Protein AF-0000000079066660 (afdb_homodimer)

InterPro domains:
  IPR004360 Glyoxalase/fosfomycin resistance/dioxygenase domain [PF00903] (19-120)
  IPR029068 Glyoxalase/Bleomycin resistance protein/Dihydroxybiphenyl dioxygenase [G3DSA:3.10.180.10] (11-123)
  IPR029068 Glyoxalase/Bleomycin resistance protein/Dihydroxybiphenyl dioxygenase [SSF54593] (10-124)
  IPR037523 Vicinal oxygen chelate (VOC), core domain [PS51819] (9-123)

Solvent-accessible surface area (backbone atoms only — not comparable to full-atom values): 13413 Å² total; per-residue (Å²): 128,81,77,71,67,41,66,59,34,65,54,32,38,36,39,60,29,45,79,88,41,53,69,58,43,48,50,42,44,37,58,44,68,58,29,43,77,48,84,62,57,72,81,50,46,77,63,49,56,53,35,32,35,36,87,71,27,33,46,32,36,37,50,31,85,91,58,73,57,38,76,73,30,26,52,30,30,27,33,38,52,53,68,61,48,49,49,45,26,41,76,65,68,43,66,73,46,78,46,78,82,45,87,66,36,48,34,33,35,37,59,51,86,68,49,33,35,39,34,40,34,25,70,57,131,128,82,77,70,68,41,67,61,33,65,54,32,39,35,38,61,30,44,80,90,42,54,68,60,42,49,49,41,45,38,59,44,70,59,27,42,76,46,86,62,59,73,82,52,45,76,62,48,54,53,36,33,35,38,87,70,27,32,46,32,35,37,50,30,85,91,56,72,58,38,78,74,30,26,51,30,32,27,33,36,50,52,69,62,49,51,49,45,26,42,75,63,70,43,69,75,45,79,47,80,82,43,86,66,38,49,35,34,34,36,58,50,86,67,50,33,35,38,34,40,33,26,69,58,131

Radius of gyration: 17.66 Å; Cα contacts (8 Å, |Δi|>4): 577; chains: 2; bounding box: 44×44×44 Å

Foldseek 3Di:
DPPDDDDDDDQAEEDEFAPPCAVQQCCCCCQLVVWAWDDDDPVCVVQDWTWTDDVSYIYTYGHDDVDDAADPDEDEAEDDPVVVSVVSNVVVVWDKAWDDPDPQKTKIWTAGPRGHIYIYIYGDD/DPPDDDDDDDQAEEDEFAPPCAVQQCCCCCQLVVWAWDDDDPVCVVQDWTWTDDVSYIYTYGHDDVDDADDPDEDEAEDDPVVVSVVSNVVVVWDKAWDDPDPQKTKIWTAGPRGHIYIYIYGDD

Nearest PDB structures (foldseek):
  2qqz-assembly1_B  TM=9.732E-01  e=3.244E-18  Bacillus anthracis str. Ames
  2p7q-assembly4_C-2  TM=7.473E-01  e=1.708E-07  Listeria monocytogenes EGD-e
  2p7m-assembly4_E-3  TM=7.753E-01  e=4.843E-07  Listeria monocytogenes EGD-e
  2p7q-assembly4_B  TM=7.233E-01  e=4.537E-07  Listeria monocytogenes EGD-e
  2p7l-assembly4_B  TM=7.058E-01  e=1.129E-06  Listeria monocytogenes EGD-e

Organism: Streptomyces microflavus (NCBI:txid1919)

pLDDT: mean 96.12, std 7.37, range [42.75, 98.94]

Sequence (250 aa):
MTASVGLAAVDHVQLAAPPGSEDALRAFYTGALGMTEIPKPPVLAARGGCWFAAGPVQLHLGIEQDFRPAKKAHPGLRVTGIVEYAARLGAHGVEITWDGDLPGHRRFYAQDPAGNRLEFLEPDAMTASVGLAAVDHVQLAAPPGSEDALRAFYTGALGMTEIPKPPVLAARGGCWFAAGPVQLHLGIEQDFRPAKKAHPGLRVTGIVEYAARLGAHGVEITWDGDLPGHRRFYAQDPAGNRLEFLEPDA

Secondary structure (DSSP, 8-state):
----SEEEEEEEEEEEE-TT-HHHHHIIIIIIS--EEEPPPHHHHTT--EEEEETTEEEEEEE-TT----SS-EEEEEEESHHHHHHHHHHTT--EEEE--STTEEEEEEE-TT--EEEEEEE--/----SEEEEEEEEEEEE-TT-HHHHHIIIIIIS--EEEPPPHHHHTT--EEEEETTEEEEEEE-TT----SS-EEEEEEESHHHHHHHHHHTT--EEEE--STTEEEEEEE-TT--EEEEEEE--

Structure (mmCIF, N/CA/C/O backbone):
data_AF-0000000079066660-model_v1
#
loop_
_entity.id
_entity.type
_entity.pdbx_description
1 polymer Glyoxalase
#
loop_
_atom_site.group_PDB
_atom_site.id
_atom_site.type_symbol
_atom_site.label_atom_id
_atom_site.label_alt_id
_atom_site.label_comp_id
_atom_site.label_asym_id
_atom_site.label_entity_id
_atom_site.label_seq_id
_atom_site.pdbx_PDB_ins_code
_atom_site.Cartn_x
_atom_site.Cartn_y
_atom_site.Cartn_z
_atom_site.occupancy
_atom_site.B_iso_or_equiv
_atom_site.auth_seq_id
_atom_site.auth_comp_id
_atom_site.auth_asym_id
_atom_site.auth_atom_id
_atom_site.pdbx_PDB_model_num
ATOM 1 N N . MET A 1 1 ? 9.398 5.254 28.859 1 42.75 1 MET A N 1
ATOM 2 C CA . MET A 1 1 ? 9.836 6.102 27.75 1 42.75 1 MET A CA 1
ATOM 3 C C . MET A 1 1 ? 8.719 6.285 26.734 1 42.75 1 MET A C 1
ATOM 5 O O . MET A 1 1 ? 8.203 5.309 26.188 1 42.75 1 MET A O 1
ATOM 9 N N . THR A 1 2 ? 7.906 7.352 26.891 1 53.12 2 THR A N 1
ATOM 10 C CA . THR A 1 2 ? 6.684 7.543 26.125 1 53.12 2 THR A CA 1
ATOM 11 C C . THR A 1 2 ? 6.961 7.422 24.625 1 53.12 2 THR A C 1
ATOM 13 O O . THR A 1 2 ? 7.957 7.953 24.125 1 53.12 2 THR A O 1
ATOM 16 N N . ALA A 1 3 ? 6.566 6.379 24 1 68.69 3 ALA A N 1
ATOM 17 C CA . ALA A 1 3 ? 6.855 6.176 22.594 1 68.69 3 ALA A CA 1
ATOM 18 C C . ALA A 1 3 ? 6.578 7.445 21.781 1 68.69 3 ALA A C 1
ATOM 20 O O . ALA A 1 3 ? 5.625 8.172 22.078 1 68.69 3 ALA A O 1
ATOM 21 N N . SER A 1 4 ? 7.527 7.926 21.047 1 88 4 SER A N 1
ATOM 22 C CA . SER A 1 4 ? 7.422 9.148 20.25 1 88 4 SER A CA 1
ATOM 23 C C . SER A 1 4 ? 6.281 9.047 19.25 1 88 4 SER A C 1
ATOM 25 O O . SER A 1 4 ? 6.062 7.992 18.656 1 88 4 SER A O 1
ATOM 27 N N . VAL A 1 5 ? 5.438 10.094 19.219 1 96.25 5 VAL A N 1
ATOM 28 C CA . VAL A 1 5 ? 4.32 10.227 18.281 1 96.25 5 VAL A CA 1
ATOM 29 C C . VAL A 1 5 ? 4.824 10.141 16.844 1 96.25 5 VAL A C 1
ATOM 31 O O . VAL A 1 5 ? 5.785 10.82 16.484 1 96.25 5 VAL A O 1
ATOM 34 N N . GLY A 1 6 ? 4.266 9.234 16.047 1 97.56 6 GLY A N 1
ATOM 35 C CA . GLY A 1 6 ? 4.684 9.172 14.656 1 97.56 6 GLY A CA 1
ATOM 36 C C . GLY A 1 6 ? 4.312 7.867 13.977 1 97.56 6 GLY A C 1
ATOM 37 O O . GLY A 1 6 ? 3.688 7 14.586 1 97.56 6 GLY A O 1
ATOM 38 N N . LEU A 1 7 ? 4.605 7.75 12.703 1 98.5 7 LEU A N 1
ATOM 39 C CA . LEU A 1 7 ? 4.391 6.539 11.914 1 98.5 7 LEU A CA 1
ATOM 40 C C . LEU A 1 7 ? 5.285 5.406 12.406 1 98.5 7 LEU A C 1
ATOM 42 O O . LEU A 1 7 ? 6.473 5.621 12.672 1 98.5 7 LEU A O 1
ATOM 46 N N . ALA A 1 8 ? 4.664 4.23 12.516 1 97.88 8 ALA A N 1
ATOM 47 C CA . ALA A 1 8 ? 5.395 3.121 13.117 1 97.88 8 ALA A CA 1
ATOM 48 C C . ALA A 1 8 ? 5.629 2.002 12.109 1 97.88 8 ALA A C 1
ATOM 50 O O . ALA A 1 8 ? 6.629 1.284 12.188 1 97.88 8 ALA A O 1
ATOM 51 N N . ALA A 1 9 ? 4.719 1.758 11.219 1 98.06 9 ALA A N 1
ATOM 52 C CA . ALA A 1 9 ? 4.789 0.666 10.258 1 98.06 9 ALA A CA 1
ATOM 53 C C . ALA A 1 9 ? 3.703 0.807 9.195 1 98.06 9 ALA A C 1
ATOM 55 O O . ALA A 1 9 ? 2.76 1.584 9.359 1 98.06 9 ALA A O 1
ATOM 56 N N . VAL A 1 10 ? 3.885 0.202 8.062 1 98.75 10 VAL A N 1
ATOM 57 C CA . VAL A 1 10 ? 2.734 -0.11 7.219 1 98.75 10 VAL A CA 1
ATOM 58 C C . VAL A 1 10 ? 1.973 -1.298 7.801 1 98.75 10 VAL A C 1
ATOM 60 O O . VAL A 1 10 ? 2.494 -2.414 7.848 1 98.75 10 VAL A O 1
ATOM 63 N N . ASP A 1 11 ? 0.786 -0.99 8.258 1 98.56 11 ASP A N 1
ATOM 64 C CA . ASP A 1 11 ? -0.026 -2.027 8.883 1 98.56 11 ASP A CA 1
ATOM 65 C C . ASP A 1 11 ? -0.582 -2.996 7.844 1 98.56 11 ASP A C 1
ATOM 67 O O . ASP A 1 11 ? -0.551 -4.211 8.039 1 98.56 11 ASP A O 1
ATOM 71 N N . HIS A 1 12 ? -1.131 -2.506 6.828 1 98.81 12 HIS A N 1
ATOM 72 C CA . HIS A 1 12 ? -1.672 -3.252 5.699 1 98.81 12 HIS A CA 1
ATOM 73 C C . HIS A 1 12 ? -1.735 -2.385 4.445 1 98.81 12 HIS A C 1
ATOM 75 O O . HIS A 1 12 ? -1.529 -1.17 4.516 1 98.81 12 HIS A O 1
ATOM 81 N N . VAL A 1 13 ? -1.899 -3.059 3.324 1 98.94 13 VAL A N 1
ATOM 82 C CA . VAL A 1 13 ? -2.242 -2.35 2.096 1 98.94 13 VAL A CA 1
ATOM 83 C C . VAL A 1 13 ? -3.609 -2.812 1.597 1 98.94 13 VAL A C 1
ATOM 85 O O . VAL A 1 13 ? -3.842 -4.012 1.422 1 98.94 13 VAL A O 1
ATOM 88 N N . GLN A 1 14 ? -4.488 -1.859 1.477 1 98.81 14 GLN A N 1
ATOM 89 C CA . GLN A 1 14 ? -5.777 -2.119 0.847 1 98.81 14 GLN A CA 1
ATOM 90 C C . GLN A 1 14 ? -5.707 -1.906 -0.663 1 98.81 14 GLN A C 1
ATOM 92 O O . GLN A 1 14 ? -5.352 -0.82 -1.125 1 98.81 14 GLN A O 1
ATOM 97 N N . LEU A 1 15 ? -5.988 -2.951 -1.416 1 98.81 15 LEU A N 1
ATOM 98 C CA . LEU A 1 15 ? -6.23 -2.873 -2.852 1 98.81 15 LEU A CA 1
ATOM 99 C C . LEU A 1 15 ? -7.727 -2.881 -3.152 1 98.81 15 LEU A C 1
ATOM 101 O O . LEU A 1 15 ? -8.539 -3.094 -2.252 1 98.81 15 LEU A O 1
ATOM 105 N N . ALA A 1 16 ? -8.055 -2.533 -4.348 1 98.62 16 ALA A N 1
ATOM 106 C CA . ALA A 1 16 ? -9.453 -2.59 -4.777 1 98.62 16 ALA A CA 1
ATOM 107 C C . ALA A 1 16 ? -9.672 -3.719 -5.781 1 98.62 16 ALA A C 1
ATOM 109 O O . ALA A 1 16 ? -8.727 -4.176 -6.43 1 98.62 16 ALA A O 1
ATOM 110 N N . ALA A 1 17 ? -10.82 -4.18 -5.875 1 98.62 17 ALA A N 1
ATOM 111 C CA . ALA A 1 17 ? -11.211 -5.219 -6.82 1 98.62 17 ALA A CA 1
ATOM 112 C C . ALA A 1 17 ? -12.68 -5.082 -7.211 1 98.62 17 ALA A C 1
ATOM 114 O O . ALA A 1 17 ? -13.469 -4.488 -6.477 1 98.62 17 ALA A O 1
ATOM 115 N N . PRO A 1 18 ? -13.039 -5.586 -8.43 1 98.31 18 PRO A N 1
ATOM 116 C CA . PRO A 1 18 ? -14.445 -5.5 -8.828 1 98.31 18 PRO A CA 1
ATOM 117 C C . PRO A 1 18 ? -15.328 -6.508 -8.102 1 98.31 18 PRO A C 1
ATOM 119 O O . PRO A 1 18 ? -14.836 -7.527 -7.609 1 98.31 18 PRO A O 1
ATOM 122 N N . PRO A 1 19 ? -16.688 -6.195 -8.039 1 97.75 19 PRO A N 1
ATOM 123 C CA . PRO A 1 19 ? -17.609 -7.172 -7.445 1 97.75 19 PRO A CA 1
ATOM 124 C C . PRO A 1 19 ? -17.531 -8.539 -8.117 1 97.75 19 PRO A C 1
ATOM 126 O O . PRO A 1 19 ? -17.359 -8.625 -9.336 1 97.75 19 PRO A O 1
ATOM 129 N N . GLY A 1 20 ? -17.578 -9.586 -7.344 1 97.62 20 GLY A N 1
ATOM 130 C CA . GLY A 1 20 ? -17.641 -10.945 -7.871 1 97.62 20 GLY A CA 1
ATOM 131 C C . GLY A 1 20 ? -16.281 -11.539 -8.141 1 97.62 20 GLY A C 1
ATOM 132 O O . GLY A 1 20 ? -16.172 -12.641 -8.695 1 97.62 20 GLY A O 1
ATOM 133 N N . SER A 1 21 ? -15.227 -10.883 -7.711 1 98.44 21 SER A N 1
ATOM 134 C CA . SER A 1 21 ? -13.875 -11.336 -8.039 1 98.44 21 SER A CA 1
ATOM 135 C C . SER A 1 21 ? -13.281 -12.148 -6.898 1 98.44 21 SER A C 1
ATOM 137 O O . SER A 1 21 ? -12.172 -12.688 -7.023 1 98.44 21 SER A O 1
ATOM 139 N N . GLU A 1 22 ? -13.953 -12.328 -5.836 1 98.31 22 GLU A N 1
ATOM 140 C CA . GLU A 1 22 ? -13.375 -12.82 -4.594 1 98.31 22 GLU A CA 1
ATOM 141 C C . GLU A 1 22 ? -12.82 -14.234 -4.766 1 98.31 22 GLU A C 1
ATOM 143 O O . GLU A 1 22 ? -11.742 -14.547 -4.254 1 98.31 22 GLU A O 1
ATOM 148 N N . ASP A 1 23 ? -13.508 -15.125 -5.465 1 98.56 23 ASP A N 1
ATOM 149 C CA . ASP A 1 23 ? -13.023 -16.5 -5.637 1 98.56 23 ASP A CA 1
ATOM 150 C C . ASP A 1 23 ? -11.688 -16.516 -6.379 1 98.56 23 ASP A C 1
ATOM 152 O O . ASP A 1 23 ? -10.766 -17.234 -5.988 1 98.56 23 ASP A O 1
ATOM 156 N N . ALA A 1 24 ? -11.609 -15.781 -7.461 1 98.62 24 ALA A N 1
ATOM 157 C CA . ALA A 1 24 ? -10.367 -15.695 -8.219 1 98.62 24 ALA A CA 1
ATOM 158 C C . ALA A 1 24 ? -9.242 -15.102 -7.375 1 98.62 24 ALA A C 1
ATOM 160 O O . ALA A 1 24 ? -8.094 -15.539 -7.461 1 98.62 24 ALA A O 1
ATOM 161 N N . LEU A 1 25 ? -9.586 -14.117 -6.598 1 98.75 25 LEU A N 1
ATOM 162 C CA . LEU A 1 25 ? -8.602 -13.477 -5.73 1 98.75 25 LEU A CA 1
ATOM 163 C C . LEU A 1 25 ? -8.102 -14.445 -4.664 1 98.75 25 LEU A C 1
ATOM 165 O O . LEU A 1 25 ? -6.902 -14.516 -4.395 1 98.75 25 LEU A O 1
ATOM 169 N N . ARG A 1 26 ? -8.992 -15.195 -4.094 1 98.62 26 ARG A N 1
ATOM 170 C CA . ARG A 1 26 ? -8.594 -16.188 -3.094 1 98.62 26 ARG A CA 1
ATOM 171 C C . ARG A 1 26 ? -7.652 -17.219 -3.693 1 98.62 26 ARG A C 1
ATOM 173 O O . ARG A 1 26 ? -6.645 -17.578 -3.076 1 98.62 26 ARG A O 1
ATOM 180 N N . ALA A 1 27 ? -7.938 -17.656 -4.859 1 98.5 27 ALA A N 1
ATOM 181 C CA . ALA A 1 27 ? -7.078 -18.641 -5.523 1 98.5 27 ALA A CA 1
ATOM 182 C C . ALA A 1 27 ? -5.68 -18.078 -5.75 1 98.5 27 ALA A C 1
ATOM 184 O O . ALA A 1 27 ? -4.684 -18.766 -5.535 1 98.5 27 ALA A O 1
ATOM 185 N N . PHE A 1 28 ? -5.621 -16.906 -6.148 1 98.88 28 PHE A N 1
ATOM 186 C CA . PHE A 1 28 ? -4.344 -16.266 -6.441 1 98.88 28 PHE A CA 1
ATOM 187 C C . PHE A 1 28 ? -3.562 -15.992 -5.16 1 98.88 28 PHE A C 1
ATOM 189 O O . PHE A 1 28 ? -2.408 -16.406 -5.035 1 98.88 28 PHE A O 1
ATOM 196 N N . TYR A 1 29 ? -4.113 -15.305 -4.184 1 98.94 29 TYR A N 1
ATOM 197 C CA . TYR A 1 29 ? -3.387 -14.836 -3.01 1 98.94 29 TYR A CA 1
ATOM 198 C C . TYR A 1 29 ? -3.037 -15.992 -2.084 1 98.94 29 TYR A C 1
ATOM 200 O O . TYR A 1 29 ? -1.974 -16 -1.46 1 98.94 29 TYR A O 1
ATOM 208 N N . THR A 1 30 ? -3.914 -17.031 -1.99 1 98.69 30 THR A N 1
ATOM 209 C CA . THR A 1 30 ? -3.588 -18.188 -1.162 1 98.69 30 THR A CA 1
ATOM 210 C C . THR A 1 30 ? -2.736 -19.188 -1.94 1 98.69 30 THR A C 1
ATOM 212 O O . THR A 1 30 ? -1.818 -19.781 -1.385 1 98.69 30 THR A O 1
ATOM 215 N N . GLY A 1 31 ? -3.031 -19.422 -3.184 1 98.19 31 GLY A N 1
ATOM 216 C CA . GLY A 1 31 ? -2.303 -20.375 -4.004 1 98.19 31 GLY A CA 1
ATOM 217 C C . GLY A 1 31 ? -0.969 -19.844 -4.492 1 98.19 31 GLY A C 1
ATOM 218 O O . GLY A 1 31 ? 0.081 -20.188 -3.947 1 98.19 31 GLY A O 1
ATOM 219 N N . ALA A 1 32 ? -1.078 -18.875 -5.379 1 98.06 32 ALA A N 1
ATOM 220 C CA . ALA A 1 32 ? 0.126 -18.375 -6.047 1 98.06 32 ALA A CA 1
ATOM 221 C C . ALA A 1 32 ? 1.023 -17.625 -5.066 1 98.06 32 ALA A C 1
ATOM 223 O O . ALA A 1 32 ? 2.229 -17.875 -5 1 98.06 32 ALA A O 1
ATOM 224 N N . LEU A 1 33 ? 0.487 -16.719 -4.273 1 98.69 33 LEU A N 1
ATOM 225 C CA . LEU A 1 33 ? 1.319 -15.922 -3.385 1 98.69 33 LEU A CA 1
ATOM 226 C C . LEU A 1 33 ? 1.614 -16.672 -2.09 1 98.69 33 LEU A C 1
ATOM 228 O O . LEU A 1 33 ? 2.516 -16.297 -1.339 1 98.69 33 LEU A O 1
ATOM 232 N N . GLY A 1 34 ? 0.81 -17.703 -1.777 1 98.25 34 GLY A N 1
ATOM 233 C CA . GLY A 1 34 ? 1.036 -18.5 -0.587 1 98.25 34 GLY A CA 1
ATOM 234 C C . GLY A 1 34 ? 0.593 -17.812 0.69 1 98.25 34 GLY A C 1
ATOM 235 O O . GLY A 1 34 ? 1.092 -18.125 1.774 1 98.25 34 GLY A O 1
ATOM 236 N N . MET A 1 35 ? -0.243 -16.844 0.627 1 98.81 35 MET A N 1
ATOM 237 C CA . MET A 1 35 ? -0.736 -16.156 1.819 1 98.81 35 MET A CA 1
ATOM 238 C C . MET A 1 35 ? -1.89 -16.922 2.451 1 98.81 35 MET A C 1
ATOM 240 O O . MET A 1 35 ? -2.4 -17.875 1.861 1 98.81 35 MET A O 1
ATOM 244 N N . THR A 1 36 ? -2.234 -16.531 3.658 1 98.81 36 THR A N 1
ATOM 245 C CA . THR A 1 36 ? -3.383 -17.078 4.371 1 98.81 36 THR A CA 1
ATOM 246 C C . THR A 1 36 ? -4.516 -16.062 4.441 1 98.81 36 THR A C 1
ATOM 248 O O . THR A 1 36 ? -4.289 -14.898 4.785 1 98.81 36 THR A O 1
ATOM 251 N N . GLU A 1 37 ? -5.73 -16.5 4.039 1 98.81 37 GLU A N 1
ATOM 252 C CA . GLU A 1 37 ? -6.871 -15.609 4.223 1 98.81 37 GLU A CA 1
ATOM 253 C C . GLU A 1 37 ? -7.195 -15.422 5.699 1 98.81 37 GLU A C 1
ATOM 255 O O . GLU A 1 37 ? -7.191 -16.391 6.469 1 98.81 37 GLU A O 1
ATOM 260 N N . ILE A 1 38 ? -7.477 -14.227 6.094 1 98.44 38 ILE A N 1
ATOM 261 C CA . ILE A 1 38 ? -7.844 -13.93 7.473 1 98.44 38 ILE A CA 1
ATOM 262 C C . ILE A 1 38 ? -9.25 -13.344 7.516 1 98.44 38 ILE A C 1
ATOM 264 O O . ILE A 1 38 ? -9.703 -12.719 6.551 1 98.44 38 ILE A O 1
ATOM 268 N N . PRO A 1 39 ? -9.945 -13.562 8.602 1 96.69 39 PRO A N 1
ATOM 269 C CA . PRO A 1 39 ? -11.32 -13.062 8.672 1 96.69 39 PRO A CA 1
ATOM 270 C C . PRO A 1 39 ? -11.391 -11.547 8.789 1 96.69 39 PRO A C 1
ATOM 272 O O . PRO A 1 39 ? -10.555 -10.93 9.461 1 96.69 39 PRO A O 1
ATOM 275 N N . LYS A 1 40 ? -12.367 -11.031 8.078 1 96.25 40 LYS A N 1
ATOM 276 C CA . LYS A 1 40 ? -12.703 -9.617 8.266 1 96.25 40 LYS A CA 1
ATOM 277 C C . LYS A 1 40 ? -13.523 -9.414 9.531 1 96.25 40 LYS A C 1
ATOM 279 O O . LYS A 1 40 ? -14.297 -10.289 9.93 1 96.25 40 LYS A O 1
ATOM 284 N N . PRO A 1 41 ? -13.297 -8.234 10.125 1 93.12 41 PRO A N 1
ATOM 285 C CA . PRO A 1 41 ? -14.297 -7.914 11.148 1 93.12 41 PRO A CA 1
ATOM 286 C C . PRO A 1 41 ? -15.727 -7.984 10.625 1 93.12 41 PRO A C 1
ATOM 288 O O . PRO A 1 41 ? -15.992 -7.617 9.477 1 93.12 41 PRO A O 1
ATOM 291 N N . PRO A 1 42 ? -16.688 -8.445 11.469 1 90.69 42 PRO A N 1
ATOM 292 C CA . PRO A 1 42 ? -18.062 -8.68 11.008 1 90.69 42 PRO A CA 1
ATOM 293 C C . PRO A 1 42 ? -18.656 -7.461 10.305 1 90.69 42 PRO A C 1
ATOM 295 O O . PRO A 1 42 ? -19.297 -7.598 9.258 1 90.69 42 PRO A O 1
ATOM 298 N N . VAL A 1 43 ? -18.5 -6.328 10.828 1 89.94 43 VAL A N 1
ATOM 299 C CA . VAL A 1 43 ? -19.062 -5.102 10.273 1 89.94 43 VAL A CA 1
ATOM 300 C C . VAL A 1 43 ? -18.516 -4.875 8.867 1 89.94 43 VAL A C 1
ATOM 302 O O . VAL A 1 43 ? -19.234 -4.395 7.988 1 89.94 43 VAL A O 1
ATOM 305 N N . LEU A 1 44 ? -17.266 -5.203 8.648 1 92.88 44 LEU A N 1
ATOM 306 C CA . LEU A 1 44 ? -16.641 -4.961 7.359 1 92.88 44 LEU A CA 1
ATOM 307 C C . LEU A 1 44 ? -16.891 -6.121 6.402 1 92.88 44 LEU A C 1
ATOM 309 O O . LEU A 1 44 ? -16.812 -5.957 5.184 1 92.88 44 LEU A O 1
ATOM 313 N N . ALA A 1 45 ? -17.109 -7.289 6.93 1 93.44 45 ALA A N 1
ATOM 314 C CA . ALA A 1 45 ? -17.312 -8.492 6.125 1 93.44 45 ALA A CA 1
ATOM 315 C C . ALA A 1 45 ? -18.5 -8.312 5.18 1 93.44 45 ALA A C 1
ATOM 317 O O . ALA A 1 45 ? -18.484 -8.844 4.062 1 93.44 45 ALA A O 1
ATOM 318 N N . ALA A 1 46 ? -19.469 -7.559 5.523 1 92.12 46 ALA A N 1
ATOM 319 C CA . ALA A 1 46 ? -20.688 -7.359 4.746 1 92.12 46 ALA A CA 1
ATOM 320 C C . ALA A 1 46 ? -20.391 -6.57 3.471 1 92.12 46 ALA A C 1
ATOM 322 O O . ALA A 1 46 ? -21.172 -6.617 2.518 1 92.12 46 ALA A O 1
ATOM 323 N N . ARG A 1 47 ? -19.312 -5.949 3.422 1 93 47 ARG A N 1
ATOM 324 C CA . ARG A 1 47 ? -18.969 -5.086 2.295 1 93 47 ARG A CA 1
ATOM 325 C C . ARG A 1 47 ? -18.297 -5.875 1.182 1 93 47 ARG A C 1
ATOM 327 O O . ARG A 1 47 ? -17.969 -5.324 0.125 1 93 47 ARG A O 1
ATOM 334 N N . GLY A 1 48 ? -18.047 -7.16 1.399 1 95.81 48 GLY A N 1
ATOM 335 C CA . GLY A 1 48 ? -17.344 -7.984 0.426 1 95.81 48 GLY A CA 1
ATOM 336 C C . GLY A 1 48 ? -15.844 -7.844 0.497 1 95.81 48 GLY A C 1
ATOM 337 O O . GLY A 1 48 ? -15.312 -7.18 1.395 1 95.81 48 GLY A O 1
ATOM 338 N N . GLY A 1 49 ? -15.172 -8.562 -0.413 1 98.12 49 GLY A N 1
ATOM 339 C CA . GLY A 1 49 ? -13.719 -8.539 -0.43 1 98.12 49 GLY A CA 1
ATOM 340 C C . GLY A 1 49 ? -13.094 -9.641 0.411 1 98.12 49 GLY A C 1
ATOM 341 O O . GLY A 1 49 ? -13.789 -10.555 0.866 1 98.12 49 GLY A O 1
ATOM 342 N N . CYS A 1 50 ? -11.781 -9.586 0.586 1 98.56 50 CYS A N 1
ATOM 343 C CA . CYS A 1 50 ? -11.016 -10.594 1.313 1 98.56 50 CYS A CA 1
ATOM 344 C C . CYS A 1 50 ? -9.719 -10.008 1.852 1 98.56 50 CYS A C 1
ATOM 346 O O . CYS A 1 50 ? -9.164 -9.07 1.268 1 98.56 50 CYS A O 1
ATOM 348 N N . TRP A 1 51 ? -9.352 -10.516 2.945 1 98.88 51 TRP A N 1
ATOM 349 C CA . TRP A 1 51 ? -8.109 -10.117 3.592 1 98.88 51 TRP A CA 1
ATOM 350 C C . TRP A 1 51 ? -7.117 -11.281 3.629 1 98.88 51 TRP A C 1
ATOM 352 O O . TRP A 1 51 ? -7.512 -12.43 3.83 1 98.88 51 TRP A O 1
ATOM 362 N N . PHE A 1 52 ? -5.824 -11 3.473 1 98.94 52 PHE A N 1
ATOM 363 C CA . PHE A 1 52 ? -4.793 -12.031 3.471 1 98.94 52 PHE A CA 1
ATOM 364 C C . PHE A 1 52 ? -3.594 -11.602 4.305 1 98.94 52 PHE A C 1
ATOM 366 O O . PHE A 1 52 ? -3.271 -10.406 4.371 1 98.94 52 PHE A O 1
ATOM 373 N N . ALA A 1 53 ? -2.904 -12.609 4.898 1 98.81 53 ALA A N 1
ATOM 374 C CA . ALA A 1 53 ? -1.694 -12.336 5.668 1 98.81 53 ALA A CA 1
ATOM 375 C C . ALA A 1 53 ? -0.591 -13.336 5.324 1 98.81 53 ALA A C 1
ATOM 377 O O . ALA A 1 53 ? -0.87 -14.492 5.004 1 98.81 53 ALA A O 1
ATOM 378 N N . ALA A 1 54 ? 0.572 -12.906 5.316 1 98.38 54 ALA A N 1
ATOM 379 C CA . ALA A 1 54 ? 1.806 -13.688 5.289 1 98.38 54 ALA A CA 1
ATOM 380 C C . ALA A 1 54 ? 2.865 -13.078 6.199 1 98.38 54 ALA A C 1
ATOM 382 O O . ALA A 1 54 ? 3.508 -12.086 5.832 1 98.38 54 ALA A O 1
ATOM 383 N N . GLY A 1 55 ? 3.09 -13.727 7.438 1 96.31 55 GLY A N 1
ATOM 384 C CA . GLY A 1 55 ? 3.939 -13.039 8.398 1 96.31 55 GLY A CA 1
ATOM 385 C C . GLY A 1 55 ? 3.482 -11.617 8.688 1 96.31 55 GLY A C 1
ATOM 386 O O . GLY A 1 55 ? 2.318 -11.391 9.023 1 96.31 55 GLY A O 1
ATOM 387 N N . PRO A 1 56 ? 4.422 -10.648 8.523 1 96.88 56 PRO A N 1
ATOM 388 C CA . PRO A 1 56 ? 4.043 -9.266 8.812 1 96.88 56 PRO A CA 1
ATOM 389 C C . PRO A 1 56 ? 3.279 -8.609 7.668 1 96.88 56 PRO A C 1
ATOM 391 O O . PRO A 1 56 ? 2.842 -7.461 7.789 1 96.88 56 PRO A O 1
ATOM 394 N N . VAL A 1 57 ? 3.168 -9.25 6.566 1 98.69 57 VAL A N 1
ATOM 395 C CA . VAL A 1 57 ? 2.535 -8.672 5.387 1 98.69 57 VAL A CA 1
ATOM 396 C C . VAL A 1 57 ? 1.027 -8.898 5.445 1 98.69 57 VAL A C 1
ATOM 398 O O . VAL A 1 57 ? 0.569 -10.023 5.633 1 98.69 57 VAL A O 1
ATOM 401 N N . GLN A 1 58 ? 0.272 -7.84 5.371 1 98.81 58 GLN A N 1
ATOM 402 C CA . GLN A 1 58 ? -1.181 -7.93 5.27 1 98.81 58 GLN A CA 1
ATOM 403 C C . GLN A 1 58 ? -1.697 -7.164 4.055 1 98.81 58 GLN A C 1
ATOM 405 O O . GLN A 1 58 ? -1.427 -5.969 3.906 1 98.81 58 GLN A O 1
ATOM 410 N N . LEU A 1 59 ? -2.365 -7.867 3.137 1 98.94 59 LEU A N 1
ATOM 411 C CA . LEU A 1 59 ? -3.006 -7.297 1.956 1 98.94 59 LEU A CA 1
ATOM 412 C C . LEU A 1 59 ? -4.52 -7.473 2.025 1 98.94 59 LEU A C 1
ATOM 414 O O . LEU A 1 59 ? -5.016 -8.578 2.238 1 98.94 59 LEU A O 1
ATOM 418 N N . HIS A 1 60 ? -5.207 -6.395 1.901 1 98.88 60 HIS A N 1
ATOM 419 C CA . HIS A 1 60 ? -6.664 -6.383 1.887 1 98.88 60 HIS A CA 1
ATOM 420 C C . HIS A 1 60 ? -7.199 -6.066 0.494 1 98.88 60 HIS A C 1
ATOM 422 O O . HIS A 1 60 ? -6.637 -5.234 -0.219 1 98.88 60 HIS A O 1
ATOM 428 N N . LEU A 1 61 ? -8.219 -6.766 0.11 1 98.75 61 LEU A N 1
ATOM 429 C CA . LEU A 1 61 ? -8.961 -6.469 -1.11 1 98.75 61 LEU A CA 1
ATOM 430 C C . LEU A 1 61 ? -10.383 -6.004 -0.787 1 98.75 61 LEU A C 1
ATOM 432 O O . LEU A 1 61 ? -11.164 -6.746 -0.191 1 98.75 61 LEU A O 1
ATOM 436 N N . GLY A 1 62 ? -10.633 -4.781 -1.123 1 98.25 62 GLY A N 1
ATOM 437 C CA . GLY A 1 62 ? -11.977 -4.242 -0.99 1 98.25 62 GLY A CA 1
ATOM 438 C C . GLY A 1 62 ? -12.703 -4.121 -2.316 1 98.25 62 GLY A C 1
ATOM 439 O O . GLY A 1 62 ? -12.094 -3.783 -3.334 1 98.25 62 GLY A O 1
ATOM 440 N N . ILE A 1 63 ? -14.008 -4.359 -2.248 1 98.12 63 ILE A N 1
ATOM 441 C CA . ILE A 1 63 ? -14.812 -4.336 -3.465 1 98.12 63 ILE A CA 1
ATOM 442 C C . ILE A 1 63 ? -15.172 -2.896 -3.822 1 98.12 63 ILE A C 1
ATOM 444 O O . ILE A 1 63 ? -15.625 -2.133 -2.969 1 98.12 63 ILE A O 1
ATOM 448 N N . GLU A 1 64 ? -14.867 -2.514 -4.941 1 97.5 64 GLU A N 1
ATOM 449 C CA . GLU A 1 64 ? -15.148 -1.19 -5.484 1 97.5 64 GLU A CA 1
ATOM 450 C C . GLU A 1 64 ? -16.016 -1.285 -6.738 1 97.5 64 GLU A C 1
ATOM 452 O O . GLU A 1 64 ? -15.648 -1.963 -7.703 1 97.5 64 GLU A O 1
ATOM 457 N N . GLN A 1 65 ? -17.125 -0.442 -6.66 1 94.81 65 GLN A N 1
ATOM 458 C CA . GLN A 1 65 ? -17.938 -0.332 -7.863 1 94.81 65 GLN A CA 1
ATOM 459 C C . GLN A 1 65 ? -17.219 0.472 -8.945 1 94.81 65 GLN A C 1
ATOM 461 O O . GLN A 1 65 ? -16.422 1.357 -8.641 1 94.81 65 GLN A O 1
ATOM 466 N N . ASP A 1 66 ? -17.359 0.284 -10.266 1 93.88 66 ASP A N 1
ATOM 467 C CA . ASP A 1 66 ? -16.672 0.95 -11.375 1 93.88 66 ASP A CA 1
ATOM 468 C C . ASP A 1 66 ? -15.164 0.815 -11.25 1 93.88 66 ASP A C 1
ATOM 470 O O . ASP A 1 66 ? -14.422 1.767 -11.523 1 93.88 66 ASP A O 1
ATOM 474 N N . PHE A 1 67 ? -14.773 -0.204 -10.75 1 97 67 PHE A N 1
ATOM 475 C CA . PHE A 1 67 ? -13.383 -0.565 -10.5 1 97 67 PHE A CA 1
ATOM 476 C C . PHE A 1 67 ? -12.539 -0.37 -11.75 1 97 67 PHE A C 1
ATOM 478 O O . PHE A 1 67 ? -12.953 -0.731 -12.852 1 97 67 PHE A O 1
ATOM 485 N N . ARG A 1 68 ? -11.391 0.227 -11.562 1 95.44 68 ARG A N 1
ATOM 486 C CA . ARG A 1 68 ? -10.281 0.235 -12.508 1 95.44 68 ARG A CA 1
ATOM 487 C C . ARG A 1 68 ? -8.992 -0.244 -11.852 1 95.44 68 ARG A C 1
ATOM 489 O O . ARG A 1 68 ? -8.625 0.232 -10.773 1 95.44 68 ARG A O 1
ATOM 496 N N . PRO A 1 69 ? -8.359 -1.173 -12.516 1 96.19 69 PRO A N 1
ATOM 497 C CA . PRO A 1 69 ? -7.137 -1.678 -11.891 1 96.19 69 PRO A CA 1
ATOM 498 C C . PRO A 1 69 ? -6.059 -0.606 -11.758 1 96.19 69 PRO A C 1
ATOM 500 O O . PRO A 1 69 ? -5.914 0.242 -12.641 1 96.19 69 PRO A O 1
ATOM 503 N N . ALA A 1 70 ? -5.363 -0.611 -10.664 1 94.75 70 ALA A N 1
ATOM 504 C CA . ALA A 1 70 ? -4.215 0.275 -10.477 1 94.75 70 ALA A CA 1
ATOM 505 C C . ALA A 1 70 ? -3.018 -0.201 -11.297 1 94.75 70 ALA A C 1
ATOM 507 O O . ALA A 1 70 ? -2.504 -1.301 -11.078 1 94.75 70 ALA A O 1
ATOM 508 N N . LYS A 1 71 ? -2.547 0.638 -12.141 1 94.12 71 LYS A N 1
ATOM 509 C CA . LYS A 1 71 ? -1.424 0.247 -12.992 1 94.12 71 LYS A CA 1
ATOM 510 C C . LYS A 1 71 ? -0.125 0.89 -12.516 1 94.12 71 LYS A C 1
ATOM 512 O O . LYS A 1 71 ? 0.963 0.374 -12.773 1 94.12 71 LYS A O 1
ATOM 517 N N . LYS A 1 72 ? -0.217 1.991 -11.898 1 96.25 72 LYS A N 1
ATOM 518 C CA . LYS A 1 72 ? 0.949 2.682 -11.359 1 96.25 72 LYS A CA 1
ATOM 519 C C . LYS A 1 72 ? 1.083 2.439 -9.859 1 96.25 72 LYS A C 1
ATOM 521 O O . LYS A 1 72 ? 2.133 1.996 -9.383 1 96.25 72 LYS A O 1
ATOM 526 N N . ALA A 1 73 ? 0.042 2.76 -9.109 1 98.25 73 ALA A N 1
ATOM 527 C CA . ALA A 1 73 ? 0.046 2.5 -7.668 1 98.25 73 ALA A CA 1
ATOM 528 C C . ALA A 1 73 ? 0.15 1.004 -7.383 1 98.25 73 ALA A C 1
ATOM 530 O O . ALA A 1 73 ? -0.465 0.189 -8.07 1 98.25 73 ALA A O 1
ATOM 531 N N . HIS A 1 74 ? 0.961 0.599 -6.43 1 98.88 74 HIS A N 1
ATOM 532 C CA . HIS A 1 74 ? 1.142 -0.814 -6.117 1 98.88 74 HIS A CA 1
ATOM 533 C C . HIS A 1 74 ? 1.863 -0.995 -4.785 1 98.88 74 HIS A C 1
ATOM 535 O O . HIS A 1 74 ? 2.598 -0.107 -4.348 1 98.88 74 HIS A O 1
ATOM 541 N N . PRO A 1 75 ? 1.646 -2.131 -4.141 1 98.94 75 PRO A N 1
ATOM 542 C CA . PRO A 1 75 ? 2.553 -2.506 -3.053 1 98.94 75 PRO A CA 1
ATOM 543 C C . PRO A 1 75 ? 3.881 -3.066 -3.557 1 98.94 75 PRO A C 1
ATOM 545 O O . PRO A 1 75 ? 3.906 -3.809 -4.543 1 98.94 75 PRO A O 1
ATOM 548 N N . GLY A 1 76 ? 4.973 -2.592 -2.949 1 98.88 76 GLY A N 1
ATOM 549 C CA . GLY A 1 76 ? 6.254 -3.27 -3.064 1 98.88 76 GLY A CA 1
ATOM 550 C C . GLY A 1 76 ? 6.492 -4.289 -1.966 1 98.88 76 GLY A C 1
ATOM 551 O O . GLY A 1 76 ? 6.641 -3.926 -0.796 1 98.88 76 GLY A O 1
ATOM 552 N N . LEU A 1 77 ? 6.57 -5.52 -2.385 1 98.88 77 LEU A N 1
ATOM 553 C CA . LEU A 1 77 ? 6.648 -6.613 -1.424 1 98.88 77 LEU A CA 1
ATOM 554 C C . LEU A 1 77 ? 8.047 -7.215 -1.395 1 98.88 77 LEU A C 1
ATOM 556 O O . LEU A 1 77 ? 8.547 -7.695 -2.416 1 98.88 77 LEU A O 1
ATOM 560 N N . ARG A 1 78 ? 8.633 -7.145 -0.228 1 98.62 78 ARG A N 1
ATOM 561 C CA . ARG A 1 78 ? 9.938 -7.773 -0.044 1 98.62 78 ARG A CA 1
ATOM 562 C C . ARG A 1 78 ? 9.805 -9.289 0.021 1 98.62 78 ARG A C 1
ATOM 564 O O . ARG A 1 78 ? 8.93 -9.812 0.719 1 98.62 78 ARG A O 1
ATOM 571 N N . VAL A 1 79 ? 10.688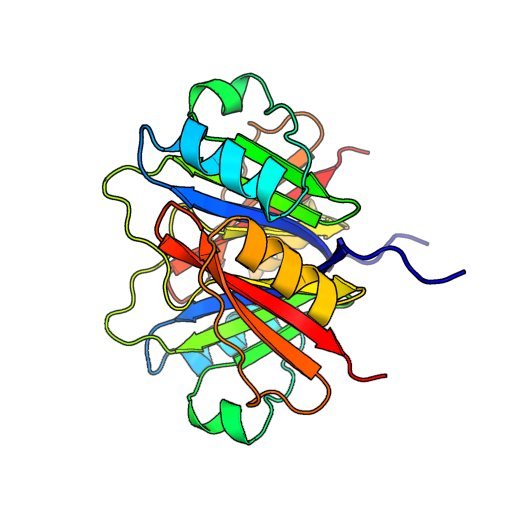 -9.961 -0.69 1 98.38 79 VAL A N 1
ATOM 572 C CA . VAL A 1 79 ? 10.633 -11.414 -0.771 1 98.38 79 VAL A CA 1
ATOM 573 C C . VAL A 1 79 ? 11.992 -12.008 -0.391 1 98.38 79 VAL A C 1
ATOM 575 O O . VAL A 1 79 ? 13.031 -11.406 -0.657 1 98.38 79 VAL A O 1
ATOM 578 N N . THR A 1 80 ? 11.992 -13.094 0.273 1 98.06 80 THR A N 1
ATOM 579 C CA . THR A 1 80 ? 13.156 -13.961 0.389 1 98.06 80 THR A CA 1
ATOM 580 C C . THR A 1 80 ? 13.102 -15.086 -0.648 1 98.06 80 THR A C 1
ATOM 582 O O . THR A 1 80 ? 12.07 -15.734 -0.811 1 98.06 80 THR A O 1
ATOM 585 N N . GLY A 1 81 ? 14.188 -15.32 -1.334 1 98.06 81 GLY A N 1
ATOM 586 C CA . GLY A 1 81 ? 14.188 -16.344 -2.371 1 98.06 81 GLY A CA 1
ATOM 587 C C . GLY A 1 81 ? 13.375 -15.953 -3.592 1 98.06 81 GLY A C 1
ATOM 588 O O . GLY A 1 81 ? 12.477 -16.688 -4.008 1 98.06 81 GLY A O 1
ATOM 589 N N . ILE A 1 82 ? 13.789 -14.797 -4.141 1 98.38 82 ILE A N 1
ATOM 590 C CA . ILE A 1 82 ? 12.93 -14.141 -5.125 1 98.38 82 ILE A CA 1
ATOM 591 C C . ILE A 1 82 ? 12.883 -14.977 -6.402 1 98.38 82 ILE A C 1
ATOM 593 O O . ILE A 1 82 ? 11.859 -15.016 -7.09 1 98.38 82 ILE A O 1
ATOM 597 N N . VAL A 1 83 ? 13.938 -15.648 -6.766 1 98.19 83 VAL A N 1
ATOM 598 C CA . VAL A 1 83 ? 13.953 -16.453 -7.984 1 98.19 83 VAL A CA 1
ATOM 599 C C . VAL A 1 83 ? 12.984 -17.625 -7.844 1 98.19 83 VAL A C 1
ATOM 601 O O . VAL A 1 83 ? 12.164 -17.875 -8.727 1 98.19 83 VAL A O 1
ATOM 604 N N . GLU A 1 84 ? 13.086 -18.297 -6.734 1 98.31 84 GLU A N 1
ATOM 605 C CA . GLU A 1 84 ? 12.172 -19.406 -6.465 1 98.31 84 GLU A CA 1
ATOM 606 C C . GLU A 1 84 ? 10.734 -18.922 -6.344 1 98.31 84 GLU A C 1
ATOM 608 O O . GLU A 1 84 ? 9.797 -19.609 -6.758 1 98.31 84 GLU A O 1
ATOM 613 N N . TYR A 1 85 ? 10.57 -17.781 -5.719 1 98.56 85 TYR A N 1
ATOM 614 C CA . TYR A 1 85 ? 9.242 -17.203 -5.559 1 98.56 85 TYR A CA 1
ATOM 615 C C . TYR A 1 85 ? 8.625 -16.891 -6.914 1 98.56 85 TYR A C 1
ATOM 617 O O . TYR A 1 85 ? 7.438 -17.141 -7.141 1 98.56 85 TYR A O 1
ATOM 625 N N . ALA A 1 86 ? 9.398 -16.312 -7.79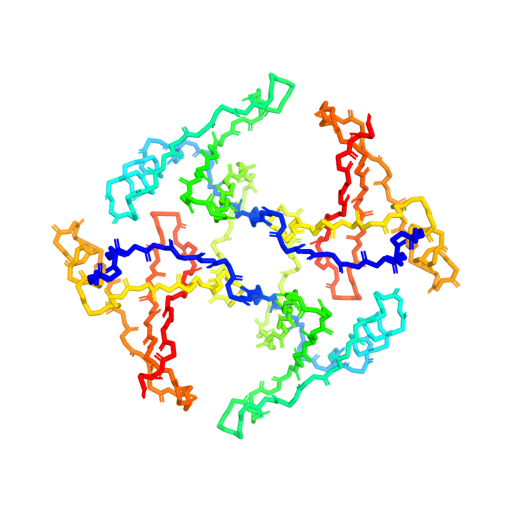3 1 98.56 86 ALA A N 1
ATOM 626 C CA . ALA A 1 86 ? 8.945 -16.047 -9.156 1 98.56 86 ALA A CA 1
ATOM 627 C C . ALA A 1 86 ? 8.562 -17.344 -9.875 1 98.56 86 ALA A C 1
ATOM 629 O O . ALA A 1 86 ? 7.551 -17.391 -10.578 1 98.56 86 ALA A O 1
ATOM 630 N N . ALA A 1 87 ? 9.352 -18.328 -9.703 1 98.19 87 ALA A N 1
ATOM 631 C CA . ALA A 1 87 ? 9.062 -19.625 -10.305 1 98.19 87 ALA A CA 1
ATOM 632 C C . ALA A 1 87 ? 7.73 -20.172 -9.805 1 98.19 87 ALA A C 1
ATOM 634 O O . ALA A 1 87 ? 6.961 -20.766 -10.57 1 98.19 87 ALA A O 1
ATOM 635 N N . ARG A 1 88 ? 7.52 -20.047 -8.578 1 97.62 88 ARG A N 1
ATOM 636 C CA . ARG A 1 88 ? 6.246 -20.453 -7.996 1 97.62 88 ARG A CA 1
ATOM 637 C C . ARG A 1 88 ? 5.078 -19.75 -8.672 1 97.62 88 ARG A C 1
ATOM 639 O O . ARG A 1 88 ? 4.078 -20.375 -9.016 1 97.62 88 ARG A O 1
ATOM 646 N N . LEU A 1 89 ? 5.184 -18.406 -8.766 1 98.44 89 LEU A N 1
ATOM 647 C CA . LEU A 1 89 ? 4.129 -17.656 -9.438 1 98.44 89 LEU A CA 1
ATOM 648 C C . LEU A 1 89 ? 3.924 -18.156 -10.867 1 98.44 89 LEU A C 1
ATOM 650 O O . LEU A 1 89 ? 2.787 -18.359 -11.297 1 98.44 89 LEU A O 1
ATOM 654 N N . GLY A 1 90 ? 5.023 -18.359 -11.531 1 98.19 90 GLY A N 1
ATOM 655 C CA . GLY A 1 90 ? 4.941 -18.891 -12.875 1 98.19 90 GLY A CA 1
ATOM 656 C C . GLY A 1 90 ? 4.25 -20.25 -12.938 1 98.19 90 GLY A C 1
ATOM 657 O O . GLY A 1 90 ? 3.445 -20.5 -13.836 1 98.19 90 GLY A O 1
ATOM 658 N N . ALA A 1 91 ? 4.523 -21.125 -12.062 1 97.88 91 ALA A N 1
ATOM 659 C CA . ALA A 1 91 ? 3.941 -22.469 -12.008 1 97.88 91 ALA A CA 1
ATOM 660 C C . ALA A 1 91 ? 2.434 -22.391 -11.773 1 97.88 91 ALA A C 1
ATOM 662 O O . ALA A 1 91 ? 1.704 -23.328 -12.117 1 97.88 91 ALA A O 1
ATOM 663 N N . HIS A 1 92 ? 1.989 -21.312 -11.25 1 97.88 92 HIS A N 1
ATOM 664 C CA . HIS A 1 92 ? 0.564 -21.094 -11.023 1 97.88 92 HIS A CA 1
ATOM 665 C C . HIS A 1 92 ? -0.068 -20.344 -12.188 1 97.88 92 HIS A C 1
ATOM 667 O O . HIS A 1 92 ? -1.215 -19.891 -12.102 1 97.88 92 HIS A O 1
ATOM 673 N N . GLY A 1 93 ? 0.754 -20.094 -13.203 1 97.88 93 GLY A N 1
ATOM 674 C CA . GLY A 1 93 ? 0.232 -19.469 -14.414 1 97.88 93 GLY A CA 1
ATOM 675 C C . GLY A 1 93 ? 0.263 -17.953 -14.375 1 97.88 93 GLY A C 1
ATOM 676 O O . GLY A 1 93 ? -0.383 -17.297 -15.195 1 97.88 93 GLY A O 1
ATOM 677 N N . VAL A 1 94 ? 0.928 -17.406 -13.445 1 98.44 94 VAL A N 1
ATOM 678 C CA . VAL A 1 94 ? 1.02 -15.953 -13.32 1 98.44 94 VAL A CA 1
ATOM 679 C C . VAL A 1 94 ? 2.127 -15.422 -14.227 1 98.44 94 VAL A C 1
ATOM 681 O O . VAL A 1 94 ? 3.256 -15.922 -14.195 1 98.44 94 VAL A O 1
ATOM 684 N N . GLU A 1 95 ? 1.778 -14.453 -15.062 1 98.25 95 GLU A N 1
ATOM 685 C CA . GLU A 1 95 ? 2.789 -13.797 -15.883 1 98.25 95 GLU A CA 1
ATOM 686 C C . GLU A 1 95 ? 3.684 -12.891 -15.039 1 98.25 95 GLU A C 1
ATOM 688 O O . GLU A 1 95 ? 3.189 -12.078 -14.25 1 98.25 95 GLU A O 1
ATOM 693 N N . ILE A 1 96 ? 4.953 -13.055 -15.25 1 98 96 ILE A N 1
ATOM 694 C CA . ILE A 1 96 ? 5.953 -12.328 -14.477 1 98 96 ILE A CA 1
ATOM 695 C C . ILE A 1 96 ? 6.805 -11.469 -15.406 1 98 96 ILE A C 1
ATOM 697 O O . ILE A 1 96 ? 7.176 -11.906 -16.5 1 98 96 ILE A O 1
ATOM 701 N N . THR A 1 97 ? 7.098 -10.234 -14.961 1 98.44 97 THR A N 1
ATOM 702 C CA . THR A 1 97 ? 7.957 -9.336 -15.719 1 98.44 97 THR A CA 1
ATOM 703 C C . THR A 1 97 ? 9.125 -8.859 -14.859 1 98.44 97 THR A C 1
ATOM 705 O O . THR A 1 97 ? 8.953 -8.023 -13.977 1 98.44 97 THR A O 1
ATOM 708 N N . TRP A 1 98 ? 10.32 -9.375 -15.156 1 98.25 98 TRP A N 1
ATOM 709 C CA . TRP A 1 98 ? 11.516 -8.938 -14.445 1 98.25 98 TRP A CA 1
ATOM 710 C C . TRP A 1 98 ? 11.883 -7.508 -14.828 1 98.25 98 TRP A C 1
ATOM 712 O O . TRP A 1 98 ? 11.719 -7.113 -15.984 1 98.25 98 TRP A O 1
ATOM 722 N N . ASP A 1 99 ? 12.328 -6.746 -13.859 1 96.06 99 ASP A N 1
ATOM 723 C CA . ASP A 1 99 ? 12.742 -5.359 -14.062 1 96.06 99 ASP A CA 1
ATOM 724 C C . ASP A 1 99 ? 14.094 -5.086 -13.398 1 96.06 99 ASP A C 1
ATOM 726 O O . ASP A 1 99 ? 14.25 -5.297 -12.195 1 96.06 99 ASP A O 1
ATOM 730 N N . GLY A 1 100 ? 15.078 -4.574 -14.117 1 92.88 100 GLY A N 1
ATOM 731 C CA . GLY A 1 100 ? 16.422 -4.359 -13.617 1 92.88 100 GLY A CA 1
ATOM 732 C C . GLY A 1 100 ? 16.719 -2.908 -13.281 1 92.88 100 GLY A C 1
ATOM 733 O O . GLY A 1 100 ? 17.859 -2.541 -13.039 1 92.88 100 GLY A O 1
ATOM 734 N N . ASP A 1 101 ? 15.742 -2.035 -13.258 1 89.25 101 ASP A N 1
ATOM 735 C CA . ASP A 1 101 ? 15.961 -0.595 -13.164 1 89.25 101 ASP A CA 1
ATOM 736 C C . ASP A 1 101 ? 16.141 -0.162 -11.711 1 89.25 101 ASP A C 1
ATOM 738 O O . ASP A 1 101 ? 16.156 1.033 -11.414 1 89.25 101 ASP A O 1
ATOM 742 N N . LEU A 1 102 ? 16.234 -1.048 -10.773 1 92.38 102 LEU A N 1
ATOM 743 C CA . LEU A 1 102 ? 16.453 -0.706 -9.375 1 92.38 102 LEU A CA 1
ATOM 744 C C . LEU A 1 102 ? 17.781 -1.281 -8.875 1 92.38 102 LEU A C 1
ATOM 746 O O . LEU A 1 102 ? 17.828 -2.412 -8.391 1 92.38 102 LEU A O 1
ATOM 750 N N . PRO A 1 103 ? 18.766 -0.432 -8.891 1 90.56 103 PRO A N 1
ATOM 751 C CA . PRO A 1 103 ? 20.078 -0.933 -8.469 1 90.56 103 PRO A CA 1
ATOM 752 C C . PRO A 1 103 ? 20.062 -1.499 -7.047 1 90.56 103 PRO A C 1
ATOM 754 O O . PRO A 1 103 ? 19.391 -0.948 -6.168 1 90.56 103 PRO A O 1
ATOM 757 N N . GLY A 1 104 ? 20.719 -2.645 -6.883 1 94.69 104 GLY A N 1
ATOM 758 C CA . GLY A 1 104 ? 20.875 -3.234 -5.562 1 94.69 104 GLY A CA 1
ATOM 759 C C . GLY A 1 104 ? 19.734 -4.18 -5.203 1 94.69 104 GLY A C 1
ATOM 760 O O . GLY A 1 104 ? 19.719 -4.746 -4.109 1 94.69 104 GLY A O 1
ATOM 761 N N . HIS A 1 105 ? 18.812 -4.305 -6.102 1 96.81 105 HIS A N 1
ATOM 762 C CA . HIS A 1 105 ? 17.703 -5.227 -5.883 1 96.81 105 HIS A CA 1
ATOM 763 C C . HIS A 1 105 ? 17.438 -6.062 -7.125 1 96.81 105 HIS A C 1
ATOM 765 O O . HIS A 1 105 ? 17.672 -5.609 -8.25 1 96.81 105 HIS A O 1
ATOM 771 N N . ARG A 1 106 ? 17.016 -7.301 -6.926 1 97.44 106 ARG A N 1
ATOM 772 C CA . ARG A 1 106 ? 16.219 -8.008 -7.93 1 97.44 106 ARG A CA 1
ATOM 773 C C . ARG A 1 106 ? 14.734 -7.723 -7.762 1 97.44 106 ARG A C 1
ATOM 775 O O . ARG A 1 106 ? 14.227 -7.688 -6.641 1 97.44 106 ARG A O 1
ATOM 782 N N . ARG A 1 107 ? 14.133 -7.543 -8.852 1 98.31 107 ARG A N 1
ATOM 783 C CA . ARG A 1 107 ? 12.734 -7.141 -8.75 1 98.31 107 ARG A CA 1
ATOM 784 C C . ARG A 1 107 ? 11.93 -7.621 -9.953 1 98.31 107 ARG A C 1
ATOM 786 O O . ARG A 1 107 ? 12.453 -7.688 -11.062 1 98.31 107 ARG A O 1
ATOM 793 N N . PHE A 1 108 ? 10.68 -7.969 -9.719 1 98.69 108 PHE A N 1
ATOM 794 C CA . PHE A 1 108 ? 9.766 -8.242 -10.82 1 98.69 108 PHE A CA 1
ATOM 795 C C . PHE A 1 108 ? 8.359 -7.754 -10.484 1 98.69 108 PHE A C 1
ATOM 797 O O . PHE A 1 108 ? 8.078 -7.41 -9.328 1 98.69 108 PHE A O 1
ATOM 804 N N . TYR A 1 109 ? 7.574 -7.684 -11.516 1 98.81 109 TYR A N 1
ATOM 805 C CA . TYR A 1 109 ? 6.176 -7.293 -11.391 1 98.81 109 TYR A CA 1
ATOM 806 C C . TYR A 1 109 ? 5.25 -8.43 -11.812 1 98.81 109 TYR A C 1
ATOM 808 O O . TYR A 1 109 ? 5.633 -9.281 -12.617 1 98.81 109 TYR A O 1
ATOM 816 N N . ALA A 1 110 ? 4.105 -8.422 -11.312 1 98.75 110 ALA A N 1
ATOM 817 C CA . ALA A 1 110 ? 2.984 -9.266 -11.727 1 98.75 110 ALA A CA 1
ATOM 818 C C . ALA A 1 110 ? 1.654 -8.547 -11.516 1 98.75 110 ALA A C 1
ATOM 820 O O . ALA A 1 110 ? 1.609 -7.477 -10.906 1 98.75 110 ALA A O 1
ATOM 821 N N . GLN A 1 111 ? 0.637 -9.109 -12.078 1 98.75 111 GLN A N 1
ATOM 822 C CA . GLN A 1 111 ? -0.713 -8.602 -11.852 1 98.75 111 GLN A CA 1
ATOM 823 C C . GLN A 1 111 ? -1.575 -9.633 -11.125 1 98.75 111 GLN A C 1
ATOM 825 O O . GLN A 1 111 ? -1.496 -10.828 -11.414 1 98.75 111 GLN A O 1
ATOM 830 N N . ASP A 1 112 ? -2.355 -9.148 -10.18 1 98.75 112 ASP A N 1
ATOM 831 C CA . ASP A 1 112 ? -3.33 -10.07 -9.609 1 98.75 112 ASP A CA 1
ATOM 832 C C . ASP A 1 112 ? -4.52 -10.266 -10.547 1 98.75 112 ASP A C 1
ATOM 834 O O . ASP A 1 112 ? -4.578 -9.656 -11.617 1 98.75 112 ASP A O 1
ATOM 838 N N . PRO A 1 113 ? -5.473 -11.133 -10.195 1 98.44 113 PRO A N 1
ATOM 839 C CA . PRO A 1 113 ? -6.566 -11.469 -11.109 1 98.44 113 PRO A CA 1
ATOM 840 C C . PRO A 1 113 ? -7.441 -10.266 -11.453 1 98.44 113 PRO A C 1
ATOM 842 O O . PRO A 1 113 ? -8.148 -10.281 -12.469 1 98.44 113 PRO A O 1
ATOM 845 N N . ALA A 1 114 ? -7.512 -9.266 -10.617 1 98.56 114 ALA A N 1
ATOM 846 C CA . ALA A 1 114 ? -8.297 -8.062 -10.883 1 98.56 114 ALA A CA 1
ATOM 847 C C . ALA A 1 114 ? -7.531 -7.086 -11.773 1 98.56 114 ALA A C 1
ATOM 849 O O . ALA A 1 114 ? -8.078 -6.074 -12.211 1 98.56 114 ALA A O 1
ATOM 850 N N . GLY A 1 115 ? -6.219 -7.363 -12.008 1 98.38 115 GLY A N 1
ATOM 851 C CA . GLY A 1 115 ? -5.402 -6.508 -12.859 1 98.38 115 GLY A CA 1
ATOM 852 C C . GLY A 1 115 ? -4.547 -5.531 -12.086 1 98.38 115 GLY A C 1
ATOM 853 O O . GLY A 1 115 ? -3.85 -4.699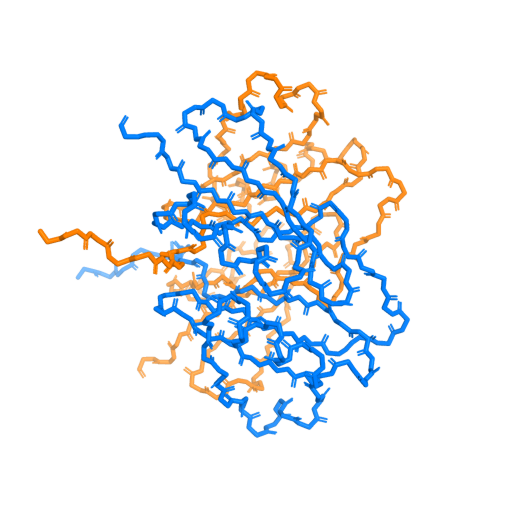 -12.672 1 98.38 115 GLY A O 1
ATOM 854 N N . ASN A 1 116 ? -4.594 -5.535 -10.766 1 98.69 116 ASN A N 1
ATOM 855 C CA . ASN A 1 116 ? -3.734 -4.676 -9.961 1 98.69 116 ASN A CA 1
ATOM 856 C C . ASN A 1 116 ? -2.264 -5.047 -10.125 1 98.69 116 ASN A C 1
ATOM 858 O O . ASN A 1 116 ? -1.912 -6.227 -10.125 1 98.69 116 ASN A O 1
ATOM 862 N N . ARG A 1 117 ? -1.421 -4.059 -10.195 1 98.69 117 ARG A N 1
ATOM 863 C CA . ARG A 1 117 ? 0.02 -4.285 -10.25 1 98.69 117 ARG A CA 1
ATOM 864 C C . ARG A 1 117 ? 0.574 -4.625 -8.875 1 98.69 117 ARG A C 1
ATOM 866 O O . ARG A 1 117 ? 0.206 -3.996 -7.879 1 98.69 117 ARG A O 1
ATOM 873 N N . LEU A 1 118 ? 1.393 -5.605 -8.781 1 98.88 118 LEU A N 1
ATOM 874 C CA . LEU A 1 118 ? 2.199 -5.965 -7.621 1 98.88 118 LEU A CA 1
ATOM 875 C C . LEU A 1 118 ? 3.684 -5.953 -7.965 1 98.88 118 LEU A C 1
ATOM 877 O O . LEU A 1 118 ? 4.078 -6.383 -9.055 1 98.88 118 LEU A O 1
ATOM 881 N N . GLU A 1 119 ? 4.426 -5.438 -7.062 1 98.94 119 GLU A N 1
ATOM 882 C CA . GLU A 1 119 ? 5.883 -5.469 -7.188 1 98.94 119 GLU A CA 1
ATOM 883 C C . GLU A 1 119 ? 6.508 -6.379 -6.141 1 98.94 119 GLU A C 1
ATOM 885 O O . GLU A 1 119 ? 6.129 -6.344 -4.969 1 98.94 119 GLU A O 1
ATOM 890 N N . PHE A 1 120 ? 7.422 -7.199 -6.598 1 98.88 120 PHE A N 1
ATOM 891 C CA . PHE A 1 120 ? 8.203 -8.07 -5.727 1 98.88 120 PHE A CA 1
ATOM 892 C C . PHE A 1 120 ? 9.688 -7.754 -5.84 1 98.88 120 PHE A C 1
ATOM 894 O O . PHE A 1 120 ? 10.219 -7.609 -6.941 1 98.88 120 PHE A O 1
ATOM 901 N N . LEU A 1 121 ? 10.359 -7.645 -4.648 1 98.81 121 LEU A N 1
ATOM 902 C CA . LEU A 1 121 ? 11.766 -7.266 -4.73 1 98.81 121 LEU A CA 1
ATOM 903 C C . LEU A 1 121 ? 12.562 -7.902 -3.602 1 98.81 121 LEU A C 1
ATOM 905 O O . LEU A 1 121 ? 12.016 -8.219 -2.545 1 98.81 121 LEU A O 1
ATOM 909 N N . GLU A 1 122 ? 13.797 -8.086 -3.832 1 98.56 122 GLU A N 1
ATOM 910 C CA . GLU A 1 122 ? 14.781 -8.625 -2.896 1 98.56 122 GLU A CA 1
ATOM 911 C C . GLU A 1 122 ? 16.125 -7.922 -3.049 1 98.56 122 GLU A C 1
ATOM 913 O O . GLU A 1 122 ? 16.656 -7.824 -4.156 1 98.56 122 GLU A O 1
ATOM 918 N N . PRO A 1 123 ? 16.625 -7.316 -1.923 1 96.56 123 PRO A N 1
ATOM 919 C CA . PRO A 1 123 ? 17.969 -6.742 -2.037 1 96.56 123 PRO A CA 1
ATOM 920 C C . PRO A 1 123 ? 19 -7.754 -2.508 1 96.56 123 PRO A C 1
ATOM 922 O O . PRO A 1 123 ? 18.922 -8.938 -2.152 1 96.56 123 PRO A O 1
ATOM 925 N N . ASP A 1 124 ? 19.906 -7.27 -3.262 1 91.31 124 ASP A N 1
ATOM 926 C CA . ASP A 1 124 ? 21.016 -8.117 -3.68 1 91.31 124 ASP A CA 1
ATOM 927 C C . ASP A 1 124 ? 21.859 -8.539 -2.48 1 91.31 124 ASP A C 1
ATOM 929 O O . ASP A 1 124 ? 22.016 -7.781 -1.523 1 91.31 124 ASP A O 1
ATOM 933 N N . ALA A 1 125 ? 22.266 -9.945 -2.438 1 74.5 125 ALA A N 1
ATOM 934 C CA . ALA A 1 125 ? 23.141 -10.414 -1.361 1 74.5 125 ALA A CA 1
ATOM 935 C C . ALA A 1 125 ? 24.422 -9.578 -1.286 1 74.5 125 ALA A C 1
ATOM 937 O O . ALA A 1 125 ? 24.891 -9.078 -2.305 1 74.5 125 ALA A O 1
ATOM 938 N N . MET B 1 1 ? 20.562 -21.703 8.461 1 42.81 1 MET B N 1
ATOM 939 C CA . MET B 1 1 ? 19.141 -22.031 8.297 1 42.81 1 MET B CA 1
ATOM 940 C C . MET B 1 1 ? 18.547 -21.266 7.121 1 42.81 1 MET B C 1
ATOM 942 O O . MET B 1 1 ? 18.594 -20.031 7.094 1 42.81 1 MET B O 1
ATOM 946 N N . THR B 1 2 ? 18.578 -21.875 5.898 1 53.31 2 THR B N 1
ATOM 947 C CA . THR B 1 2 ? 18.219 -21.188 4.656 1 53.31 2 THR B CA 1
ATOM 948 C C . THR B 1 2 ? 16.891 -20.469 4.797 1 53.31 2 THR B C 1
ATOM 950 O O . THR B 1 2 ? 15.953 -21 5.402 1 53.31 2 THR B O 1
ATOM 953 N N . ALA B 1 3 ? 16.891 -19.219 4.871 1 67.56 3 ALA B N 1
ATOM 954 C CA . ALA B 1 3 ? 15.648 -18.469 5.062 1 67.56 3 ALA B CA 1
ATOM 955 C C . ALA B 1 3 ? 14.555 -18.984 4.133 1 67.56 3 ALA B C 1
ATOM 957 O O . ALA B 1 3 ? 14.82 -19.344 2.982 1 67.56 3 ALA B O 1
ATOM 958 N N . SER B 1 4 ? 13.43 -19.391 4.637 1 88.25 4 SER B N 1
ATOM 959 C CA . SER B 1 4 ? 12.305 -19.922 3.879 1 88.25 4 SER B CA 1
ATOM 960 C C . SER B 1 4 ? 11.828 -18.938 2.82 1 88.25 4 SER B C 1
ATOM 962 O O . SER B 1 4 ? 11.773 -17.734 3.066 1 88.25 4 SER B O 1
ATOM 964 N N . VAL B 1 5 ? 11.656 -19.438 1.58 1 96.31 5 VAL B N 1
ATOM 965 C CA . VAL B 1 5 ? 11.156 -18.688 0.437 1 96.31 5 VAL B CA 1
ATOM 966 C C . VAL B 1 5 ? 9.773 -18.125 0.757 1 96.31 5 VAL B C 1
ATOM 968 O O . VAL B 1 5 ? 8.891 -18.844 1.229 1 96.31 5 VAL B O 1
ATOM 971 N N . GLY B 1 6 ? 9.586 -16.812 0.62 1 97.62 6 GLY B N 1
ATOM 972 C CA . GLY B 1 6 ? 8.266 -16.25 0.859 1 97.62 6 GLY B CA 1
ATOM 973 C C . GLY B 1 6 ? 8.281 -14.75 1.089 1 97.62 6 GLY B C 1
ATOM 974 O O . GLY B 1 6 ? 9.336 -14.117 1.029 1 97.62 6 GLY B O 1
ATOM 975 N N . LEU B 1 7 ? 7.117 -14.1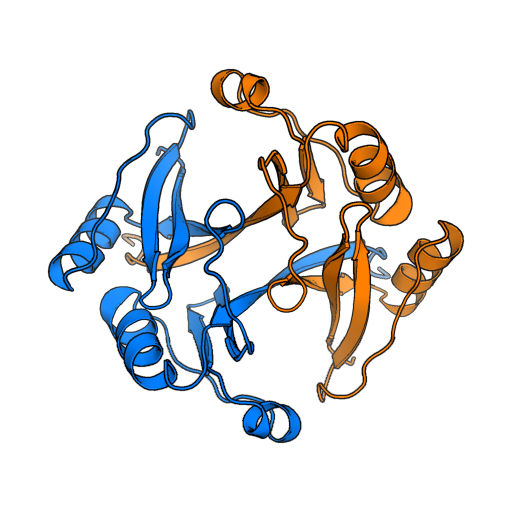48 1.25 1 98.56 7 LEU B N 1
ATOM 976 C CA . LEU B 1 7 ? 6.961 -12.734 1.561 1 98.56 7 LEU B CA 1
ATOM 977 C C . LEU B 1 7 ? 7.527 -12.414 2.938 1 98.56 7 LEU B C 1
ATOM 979 O O . LEU B 1 7 ? 7.297 -13.148 3.898 1 98.56 7 LEU B O 1
ATOM 983 N N . ALA B 1 8 ? 8.266 -11.281 2.977 1 97.94 8 ALA B N 1
ATOM 984 C CA . ALA B 1 8 ? 8.977 -10.969 4.211 1 97.94 8 ALA B CA 1
ATOM 985 C C . ALA B 1 8 ? 8.445 -9.688 4.84 1 97.94 8 ALA B C 1
ATOM 987 O O . ALA B 1 8 ? 8.461 -9.531 6.062 1 97.94 8 ALA B O 1
ATOM 988 N N . ALA B 1 9 ? 8.047 -8.727 4.066 1 98.06 9 ALA B N 1
ATOM 989 C CA . ALA B 1 9 ? 7.598 -7.426 4.543 1 98.06 9 ALA B CA 1
ATOM 990 C C . ALA B 1 9 ? 6.961 -6.621 3.414 1 98.06 9 ALA B C 1
ATOM 992 O O . ALA B 1 9 ? 7.109 -6.961 2.238 1 98.06 9 ALA B O 1
ATOM 993 N N . VAL B 1 10 ? 6.148 -5.668 3.738 1 98.75 10 VAL B N 1
ATOM 994 C CA . VAL B 1 10 ? 5.895 -4.586 2.795 1 98.75 10 VAL B CA 1
ATOM 995 C C . VAL B 1 10 ? 7.094 -3.639 2.762 1 98.75 10 VAL B C 1
ATOM 997 O O . VAL B 1 10 ? 7.395 -2.973 3.758 1 98.75 10 VAL B O 1
ATOM 1000 N N . ASP B 1 11 ? 7.754 -3.65 1.631 1 98.56 11 ASP B N 1
ATOM 1001 C CA . ASP B 1 11 ? 8.945 -2.822 1.489 1 98.56 11 ASP B CA 1
ATOM 1002 C C . ASP B 1 11 ? 8.578 -1.347 1.354 1 98.56 11 ASP B C 1
ATOM 1004 O O . ASP B 1 11 ? 9.195 -0.487 1.989 1 98.56 11 ASP B O 1
ATOM 1008 N N . HIS B 1 12 ? 7.691 -1.043 0.529 1 98.81 12 HIS B N 1
ATOM 1009 C CA . HIS B 1 12 ? 7.152 0.293 0.293 1 98.81 12 HIS B CA 1
ATOM 1010 C C . HIS B 1 12 ? 5.758 0.227 -0.312 1 98.81 12 HIS B C 1
ATOM 1012 O O . HIS B 1 12 ? 5.293 -0.847 -0.705 1 98.81 12 HIS B O 1
ATOM 1018 N N . VAL B 1 13 ? 5.078 1.362 -0.255 1 98.94 13 VAL B N 1
ATOM 1019 C CA . VAL B 1 13 ? 3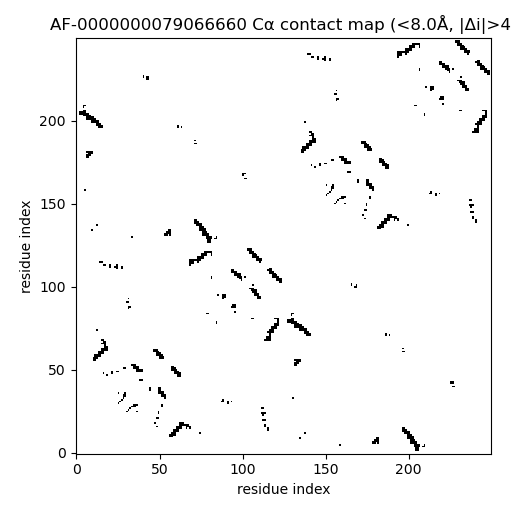.848 1.518 -1.022 1 98.94 13 VAL B CA 1
ATOM 1020 C C . VAL B 1 13 ? 4.016 2.637 -2.047 1 98.94 13 VAL B C 1
ATOM 1022 O O . VAL B 1 13 ? 4.383 3.76 -1.695 1 98.94 13 VAL B O 1
ATOM 1025 N N . GLN B 1 14 ? 3.83 2.264 -3.285 1 98.81 14 GLN B N 1
ATOM 1026 C CA . GLN B 1 14 ? 3.785 3.26 -4.352 1 98.81 14 GLN B CA 1
ATOM 1027 C C . GLN B 1 14 ? 2.365 3.779 -4.559 1 98.81 14 GLN B C 1
ATOM 1029 O O . GLN B 1 14 ? 1.443 3.002 -4.812 1 98.81 14 GLN B O 1
ATOM 1034 N N . LEU B 1 15 ? 2.189 5.074 -4.379 1 98.81 15 LEU B N 1
ATOM 1035 C CA . LEU B 1 15 ? 0.986 5.789 -4.789 1 98.81 15 LEU B CA 1
ATOM 1036 C C . LEU B 1 15 ? 1.202 6.496 -6.125 1 98.81 15 LEU B C 1
ATOM 1038 O O . LEU B 1 15 ? 2.324 6.543 -6.633 1 98.81 15 LEU B O 1
ATOM 1042 N N . ALA B 1 16 ? 0.129 6.926 -6.711 1 98.62 16 ALA B N 1
ATOM 1043 C CA . ALA B 1 16 ? 0.217 7.699 -7.949 1 98.62 16 ALA B CA 1
ATOM 1044 C C . ALA B 1 16 ? -0.161 9.156 -7.711 1 98.62 16 ALA B C 1
ATOM 1046 O O . ALA B 1 16 ? -0.851 9.477 -6.742 1 98.62 16 ALA B O 1
ATOM 1047 N N . ALA B 1 17 ? 0.297 9.992 -8.492 1 98.62 17 ALA B N 1
ATOM 1048 C CA . ALA B 1 17 ? -0.011 11.422 -8.438 1 98.62 17 ALA B CA 1
ATOM 1049 C C . ALA B 1 17 ? 0.062 12.055 -9.828 1 98.62 17 ALA B C 1
ATOM 1051 O O . ALA B 1 17 ? 0.728 11.523 -10.727 1 98.62 17 ALA B O 1
ATOM 1052 N N . PRO B 1 18 ? -0.69 13.172 -10.039 1 98.38 18 PRO B N 1
ATOM 1053 C CA . PRO B 1 18 ? -0.631 13.82 -11.344 1 98.38 18 PRO B CA 1
ATOM 1054 C C . PRO B 1 18 ? 0.663 14.602 -11.555 1 98.38 18 PRO B C 1
ATOM 1056 O O . PRO B 1 18 ? 1.312 15 -10.586 1 98.38 18 PRO B O 1
ATOM 1059 N N . PRO B 1 19 ? 1.033 14.844 -12.883 1 97.75 19 PRO B N 1
ATOM 1060 C CA . PRO B 1 19 ? 2.205 15.68 -13.156 1 97.75 19 PRO B CA 1
ATOM 1061 C C . PRO B 1 19 ? 2.105 17.062 -12.5 1 97.75 19 PRO B C 1
ATOM 1063 O O . PRO B 1 19 ? 1.024 17.656 -12.461 1 97.75 19 PRO B O 1
ATOM 1066 N N . GLY B 1 20 ? 3.184 17.531 -11.961 1 97.62 20 GLY B N 1
ATOM 1067 C CA . GLY B 1 20 ? 3.25 18.891 -11.43 1 97.62 20 GLY B CA 1
ATOM 1068 C C . GLY B 1 20 ? 2.807 18.984 -9.984 1 97.62 20 GLY B C 1
ATOM 1069 O O . GLY B 1 20 ? 2.703 20.078 -9.43 1 97.62 20 GLY B O 1
ATOM 1070 N N . SER B 1 21 ? 2.598 17.859 -9.336 1 98.44 21 SER B N 1
ATOM 1071 C CA . SER B 1 21 ? 2.059 17.875 -7.977 1 98.44 21 SER B CA 1
ATOM 1072 C C . SER B 1 21 ? 3.168 17.75 -6.938 1 98.44 21 SER B C 1
ATOM 1074 O O . SER B 1 21 ? 2.908 17.812 -5.734 1 98.44 21 SER B O 1
ATOM 1076 N N . GLU B 1 22 ? 4.383 17.641 -7.336 1 98.31 22 GLU B N 1
ATOM 1077 C CA . GLU B 1 22 ? 5.469 17.219 -6.457 1 98.31 22 GLU B CA 1
ATOM 1078 C C . GLU B 1 22 ? 5.668 18.203 -5.312 1 98.31 22 GLU B C 1
ATOM 1080 O O . GLU B 1 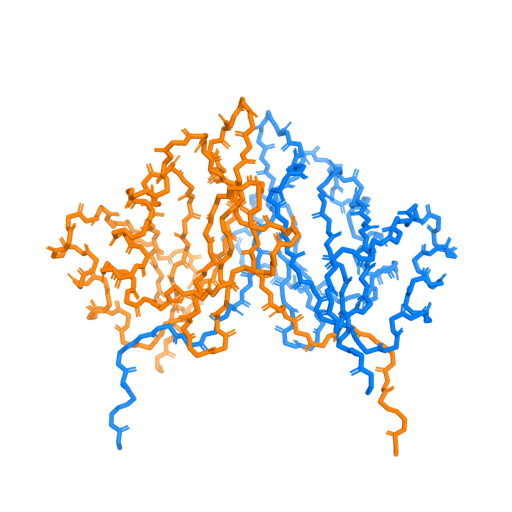22 ? 5.895 17.812 -4.168 1 98.31 22 GLU B O 1
ATOM 1085 N N . ASP B 1 23 ? 5.617 19.516 -5.559 1 98.56 23 ASP B N 1
ATOM 1086 C CA . ASP B 1 23 ? 5.828 20.5 -4.5 1 98.56 23 ASP B CA 1
ATOM 1087 C C . ASP B 1 23 ? 4.77 20.359 -3.408 1 98.56 23 ASP B C 1
ATOM 1089 O O . ASP B 1 23 ? 5.09 20.406 -2.219 1 98.56 23 ASP B O 1
ATOM 1093 N N . ALA B 1 24 ? 3.518 20.266 -3.811 1 98.62 24 ALA B N 1
ATOM 1094 C CA . ALA B 1 24 ? 2.434 20.094 -2.848 1 98.62 24 ALA B CA 1
ATOM 1095 C C . ALA B 1 24 ? 2.59 18.797 -2.062 1 98.62 24 ALA B C 1
ATOM 1097 O O . ALA B 1 24 ? 2.32 18.766 -0.86 1 98.62 24 ALA B O 1
ATOM 1098 N N . LEU B 1 25 ? 3.006 17.781 -2.748 1 98.75 25 LEU B N 1
ATOM 1099 C CA . LEU B 1 25 ? 3.207 16.484 -2.102 1 98.75 25 LEU B CA 1
ATOM 1100 C C . LEU B 1 25 ? 4.344 16.562 -1.088 1 98.75 25 LEU B C 1
ATOM 1102 O O . LEU B 1 25 ? 4.227 16.031 0.021 1 98.75 25 LEU B O 1
ATOM 1106 N N . ARG B 1 26 ? 5.414 17.203 -1.438 1 98.62 26 ARG B N 1
ATOM 1107 C CA . ARG B 1 26 ? 6.531 17.359 -0.512 1 98.62 26 ARG B CA 1
ATOM 1108 C C . ARG B 1 26 ? 6.102 18.109 0.744 1 98.62 26 ARG B C 1
ATOM 1110 O O . ARG B 1 26 ? 6.461 17.719 1.858 1 98.62 26 ARG B O 1
ATOM 1117 N N . ALA B 1 27 ? 5.348 19.125 0.577 1 98.5 27 ALA B N 1
ATOM 1118 C CA . ALA B 1 27 ? 4.867 19.906 1.721 1 98.5 27 ALA B CA 1
ATOM 1119 C C . ALA B 1 27 ? 4.016 19.047 2.646 1 98.5 27 ALA B C 1
ATOM 1121 O O . ALA B 1 27 ? 4.148 19.109 3.871 1 98.5 27 ALA B O 1
ATOM 1122 N N . PHE B 1 28 ? 3.203 18.281 2.094 1 98.88 28 PHE B N 1
ATOM 1123 C CA . PHE B 1 28 ? 2.301 17.438 2.863 1 98.88 28 PHE B CA 1
ATOM 1124 C C . PHE B 1 28 ? 3.068 16.312 3.557 1 98.88 28 PHE B C 1
ATOM 1126 O O . PHE B 1 28 ? 2.969 16.141 4.773 1 98.88 28 PHE B O 1
ATOM 1133 N N . TYR B 1 29 ? 3.83 15.5 2.854 1 98.94 29 TYR B N 1
ATOM 1134 C CA . TYR B 1 29 ? 4.449 14.289 3.389 1 98.94 29 TYR B CA 1
ATOM 1135 C C . TYR B 1 29 ? 5.578 14.633 4.352 1 98.94 29 TYR B C 1
ATOM 1137 O O . TYR B 1 29 ? 5.785 13.945 5.352 1 98.94 29 TYR B O 1
ATOM 1145 N N . THR B 1 30 ? 6.328 15.742 4.098 1 98.69 30 THR B N 1
ATOM 1146 C CA . THR B 1 30 ? 7.379 16.141 5.023 1 98.69 30 THR B CA 1
ATOM 1147 C C . THR B 1 30 ? 6.812 16.984 6.16 1 98.69 30 THR B C 1
ATOM 1149 O O . THR B 1 30 ? 7.23 16.859 7.312 1 98.69 30 THR B O 1
ATOM 1152 N N . GLY B 1 31 ? 5.91 17.875 5.883 1 98.19 31 GLY B N 1
ATOM 1153 C CA . GLY B 1 31 ? 5.328 18.766 6.887 1 98.19 31 GLY B CA 1
ATOM 1154 C C . GLY B 1 31 ? 4.281 18.062 7.742 1 98.19 31 GLY B C 1
ATOM 1155 O O . GLY B 1 31 ? 4.559 17.688 8.883 1 98.19 31 GLY B O 1
ATOM 1156 N N . ALA B 1 32 ? 3.174 17.766 7.086 1 98.06 32 ALA B N 1
ATOM 1157 C CA . ALA B 1 32 ? 2.029 17.234 7.824 1 98.06 32 ALA B CA 1
ATOM 1158 C C . ALA B 1 32 ? 2.318 15.828 8.352 1 98.06 32 ALA B C 1
ATOM 1160 O O . ALA B 1 32 ? 2.1 15.547 9.531 1 98.06 32 ALA B O 1
ATOM 1161 N N . LEU B 1 33 ? 2.84 14.938 7.535 1 98.69 33 LEU B N 1
ATOM 1162 C CA . LEU B 1 33 ? 3.053 13.562 7.973 1 98.69 33 LEU B CA 1
ATOM 1163 C C . LEU B 1 33 ? 4.371 13.43 8.727 1 98.69 33 LEU B C 1
ATOM 1165 O O . LEU B 1 33 ? 4.605 12.43 9.406 1 98.69 33 LEU B O 1
ATOM 1169 N N . GLY B 1 34 ? 5.281 14.398 8.555 1 98.25 34 GLY B N 1
ATOM 1170 C CA . GLY B 1 34 ? 6.551 14.383 9.266 1 98.25 34 GLY B CA 1
ATOM 1171 C C . GLY B 1 34 ? 7.547 13.391 8.688 1 98.25 34 GLY B C 1
ATOM 1172 O O . GLY B 1 34 ? 8.445 12.93 9.391 1 98.25 34 GLY B O 1
ATOM 1173 N N . MET B 1 35 ? 7.387 12.961 7.484 1 98.81 35 MET B N 1
ATOM 1174 C CA . MET B 1 35 ? 8.328 12.039 6.859 1 98.81 35 MET B CA 1
ATOM 1175 C C . MET B 1 35 ? 9.531 12.781 6.289 1 98.81 35 MET B C 1
ATOM 1177 O O . MET B 1 35 ? 9.531 14.016 6.238 1 98.81 35 MET B O 1
ATOM 1181 N N . THR B 1 36 ? 10.531 12.023 5.934 1 98.81 36 THR B N 1
ATOM 1182 C CA . THR B 1 36 ? 11.719 12.555 5.27 1 98.81 36 THR B CA 1
ATOM 1183 C C . THR B 1 36 ? 11.758 12.133 3.805 1 98.81 36 THR B C 1
ATOM 1185 O O . THR B 1 36 ? 11.547 10.961 3.482 1 98.81 36 THR B O 1
ATOM 1188 N N . GLU B 1 37 ? 11.961 13.125 2.91 1 98.81 37 GLU B N 1
ATOM 1189 C CA . GLU B 1 37 ? 12.141 12.758 1.509 1 98.81 37 GLU B CA 1
ATOM 1190 C C . GLU B 1 37 ? 13.461 12.023 1.298 1 98.81 37 GLU B C 1
ATOM 1192 O O . GLU B 1 37 ? 14.492 12.414 1.846 1 98.81 37 GLU B O 1
ATOM 1197 N N . ILE B 1 38 ? 13.438 11.008 0.529 1 98.44 38 ILE B N 1
ATOM 1198 C CA . ILE B 1 38 ? 14.641 10.25 0.215 1 98.44 38 ILE B CA 1
ATOM 1199 C C . ILE B 1 38 ? 14.898 10.289 -1.289 1 98.44 38 ILE B C 1
ATOM 1201 O O . ILE B 1 38 ? 13.969 10.422 -2.082 1 98.44 38 ILE B O 1
ATOM 1205 N N . PRO B 1 39 ? 16.156 10.203 -1.672 1 96.69 39 PRO B N 1
ATOM 1206 C CA . PRO B 1 39 ? 16.453 10.297 -3.102 1 96.69 39 PRO B CA 1
ATOM 1207 C C . PRO B 1 39 ? 16.016 9.055 -3.879 1 96.69 39 PRO B C 1
ATOM 1209 O O . PRO B 1 39 ? 16.109 7.938 -3.371 1 96.69 39 PRO B O 1
ATOM 1212 N N . LYS B 1 40 ? 15.516 9.352 -5.059 1 96.25 40 LYS B N 1
ATOM 1213 C CA . LYS B 1 40 ? 15.258 8.266 -6 1 96.25 40 LYS B CA 1
ATOM 1214 C C . LYS B 1 40 ? 16.547 7.812 -6.684 1 96.25 40 LYS B C 1
ATOM 1216 O O . LYS B 1 40 ? 17.453 8.609 -6.895 1 96.25 40 LYS B O 1
ATOM 1221 N N . PRO B 1 41 ? 16.547 6.508 -6.992 1 93.25 41 PRO B N 1
ATOM 1222 C CA . PRO B 1 41 ? 17.641 6.141 -7.906 1 93.25 41 PRO B CA 1
ATOM 1223 C C . PRO B 1 41 ? 17.641 6.988 -9.172 1 93.25 41 PRO B C 1
ATOM 1225 O O . PRO B 1 41 ? 16.578 7.34 -9.703 1 93.25 41 PRO B O 1
ATOM 1228 N N . PRO B 1 42 ? 18.859 7.316 -9.695 1 90.81 42 PRO B N 1
ATOM 1229 C CA . PRO B 1 42 ? 18.969 8.234 -10.828 1 90.81 42 PRO B CA 1
ATOM 1230 C C . PRO B 1 42 ? 18.078 7.82 -12.008 1 90.81 42 PRO B C 1
ATOM 1232 O O . PRO B 1 42 ? 17.422 8.664 -12.609 1 90.81 42 PRO B O 1
ATOM 1235 N N . VAL B 1 43 ? 18.062 6.609 -12.367 1 90 43 VAL B N 1
ATOM 1236 C CA . VAL B 1 43 ? 17.297 6.105 -13.5 1 90 43 VAL B CA 1
ATOM 1237 C C . VAL B 1 43 ? 15.812 6.387 -13.281 1 90 43 VAL B C 1
ATOM 1239 O O . VAL B 1 43 ? 15.094 6.699 -14.234 1 90 43 VAL B O 1
ATOM 1242 N N . LEU B 1 44 ? 15.359 6.293 -12.055 1 92.88 44 LEU B N 1
ATOM 1243 C CA . LEU B 1 44 ? 13.945 6.477 -11.758 1 92.88 44 LEU B CA 1
ATOM 1244 C C . LEU B 1 44 ? 13.625 7.949 -11.531 1 92.88 44 LEU B C 1
ATOM 1246 O O . LEU B 1 44 ? 12.469 8.367 -11.664 1 92.88 44 LEU B O 1
ATOM 1250 N N . ALA B 1 45 ? 14.586 8.703 -11.109 1 93.44 45 ALA B N 1
ATOM 1251 C CA . ALA B 1 45 ? 14.398 10.125 -10.805 1 93.44 45 ALA B CA 1
ATOM 1252 C C . ALA B 1 45 ? 13.883 10.883 -12.023 1 93.44 45 ALA B C 1
ATOM 1254 O O . ALA B 1 45 ? 13.102 11.828 -11.891 1 93.44 45 ALA B O 1
ATOM 1255 N N . ALA B 1 46 ? 14.211 10.461 -13.195 1 92.06 46 ALA B N 1
ATOM 12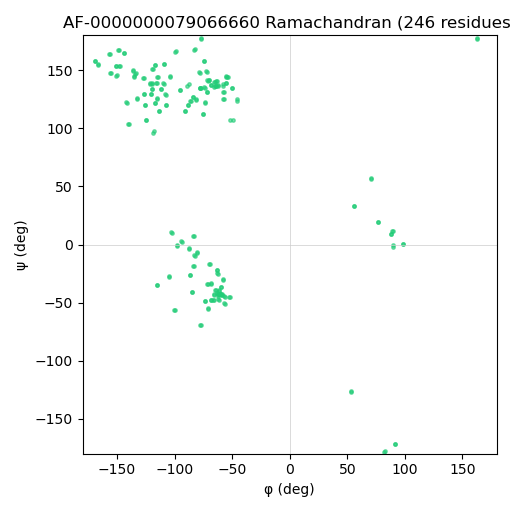56 C CA . ALA B 1 46 ? 13.836 11.133 -14.438 1 92.06 46 ALA B CA 1
ATOM 1257 C C . ALA B 1 46 ? 12.336 11.008 -14.703 1 92.06 46 ALA B C 1
ATOM 1259 O O . ALA B 1 46 ? 11.766 11.789 -15.469 1 92.06 46 ALA B O 1
ATOM 1260 N N . ARG B 1 47 ? 11.719 10.125 -14.047 1 93 47 ARG B N 1
ATOM 1261 C CA . ARG B 1 47 ? 10.305 9.852 -14.281 1 93 47 ARG B CA 1
ATOM 1262 C C . ARG B 1 47 ? 9.422 10.758 -13.43 1 93 47 ARG B C 1
ATOM 1264 O O . ARG B 1 47 ? 8.195 10.703 -13.531 1 93 47 ARG B O 1
ATOM 1271 N N . GLY B 1 48 ? 10.016 11.578 -12.586 1 95.81 48 GLY B N 1
ATOM 1272 C CA . GLY B 1 48 ? 9.266 12.445 -11.695 1 95.81 48 GLY B CA 1
ATOM 1273 C C . GLY B 1 48 ? 8.797 11.742 -10.43 1 95.81 48 GLY B C 1
ATOM 1274 O O . GLY B 1 48 ? 9.164 10.586 -10.188 1 95.81 48 GLY B O 1
ATOM 1275 N N . GLY B 1 49 ? 8.07 12.5 -9.609 1 98.12 49 GLY B N 1
ATOM 1276 C CA . GLY B 1 49 ? 7.586 11.953 -8.352 1 98.12 49 GLY B CA 1
ATOM 1277 C C . GLY B 1 49 ? 8.539 12.188 -7.191 1 98.12 49 GLY B C 1
ATOM 1278 O O . GLY B 1 49 ? 9.5 12.945 -7.316 1 98.12 49 GLY B O 1
ATOM 1279 N N . CYS B 1 50 ? 8.258 11.578 -6.059 1 98.56 50 CYS B N 1
ATOM 1280 C CA . CYS B 1 50 ? 9.023 11.742 -4.828 1 98.56 50 CYS B CA 1
ATOM 1281 C C . CYS B 1 50 ? 8.867 10.531 -3.92 1 98.56 50 CYS B C 1
ATOM 1283 O O . CYS B 1 50 ? 7.832 9.852 -3.953 1 98.56 50 CYS B O 1
ATOM 1285 N N . TRP B 1 51 ? 9.891 10.273 -3.234 1 98.88 51 TRP B N 1
ATOM 1286 C CA . TRP B 1 51 ? 9.906 9.18 -2.27 1 98.88 51 TRP B CA 1
ATOM 1287 C C . TRP B 1 51 ? 10.07 9.711 -0.848 1 98.88 51 TRP B C 1
ATOM 1289 O O . TRP B 1 51 ? 10.797 10.68 -0.617 1 98.88 51 TRP B O 1
ATOM 1299 N N . PHE B 1 52 ? 9.422 9.078 0.129 1 98.94 52 PHE B N 1
ATOM 1300 C CA . PHE B 1 52 ? 9.477 9.508 1.521 1 98.94 52 PHE B CA 1
ATOM 1301 C C . PHE B 1 52 ? 9.664 8.312 2.449 1 98.94 52 PHE B C 1
ATOM 1303 O O . PHE B 1 52 ? 9.172 7.219 2.168 1 98.94 52 PHE B O 1
ATOM 1310 N N . ALA B 1 53 ? 10.352 8.57 3.602 1 98.81 53 ALA B N 1
ATOM 1311 C CA . ALA B 1 53 ? 10.539 7.531 4.613 1 98.81 53 ALA B CA 1
ATOM 1312 C C . ALA B 1 53 ? 10.266 8.07 6.016 1 98.81 53 ALA B C 1
ATOM 1314 O O . ALA B 1 53 ? 10.516 9.25 6.289 1 98.81 53 ALA B O 1
ATOM 1315 N N . ALA B 1 54 ? 9.742 7.297 6.824 1 98.38 54 ALA B N 1
ATOM 1316 C CA . ALA B 1 54 ? 9.625 7.465 8.266 1 98.38 54 ALA B CA 1
ATOM 1317 C C . ALA B 1 54 ? 9.852 6.145 9 1 98.38 54 ALA B C 1
ATOM 1319 O O . ALA B 1 54 ? 8.961 5.301 9.062 1 98.38 54 ALA B O 1
ATOM 1320 N N . GLY B 1 55 ? 11.102 5.992 9.633 1 96.31 55 GLY B N 1
ATOM 1321 C CA . GLY B 1 55 ? 11.406 4.668 10.148 1 96.31 55 GLY B CA 1
ATOM 1322 C C . GLY B 1 55 ? 11.258 3.572 9.109 1 96.31 55 GLY B C 1
ATOM 1323 O O . GLY B 1 55 ? 11.836 3.658 8.023 1 96.31 55 GLY B O 1
ATOM 1324 N N . PRO B 1 56 ? 10.453 2.527 9.453 1 96.81 56 PRO B N 1
ATOM 1325 C CA . PRO B 1 56 ? 10.297 1.427 8.5 1 96.81 56 PRO B CA 1
ATOM 1326 C C . PRO B 1 56 ? 9.297 1.739 7.398 1 96.81 56 PRO B C 1
ATOM 1328 O O . PRO B 1 56 ? 9.094 0.929 6.488 1 96.81 56 PRO B O 1
ATOM 1331 N N . VAL B 1 57 ? 8.617 2.82 7.48 1 98.69 57 VAL B N 1
ATOM 1332 C CA . VAL B 1 57 ? 7.574 3.164 6.52 1 98.69 57 VAL B CA 1
ATOM 1333 C C . VAL B 1 57 ? 8.188 3.881 5.32 1 98.69 57 VAL B C 1
ATOM 1335 O O . VAL B 1 57 ? 8.922 4.855 5.48 1 98.69 57 VAL B O 1
ATOM 1338 N N . GLN B 1 58 ? 7.965 3.361 4.152 1 98.81 58 GLN B N 1
ATOM 1339 C CA . GLN B 1 58 ? 8.375 4.027 2.92 1 98.81 58 GLN B CA 1
ATOM 1340 C C . GLN B 1 58 ? 7.195 4.191 1.967 1 98.81 58 GLN B C 1
ATOM 1342 O O . GLN B 1 58 ? 6.531 3.215 1.616 1 98.81 58 GLN B O 1
ATOM 1347 N N . LEU B 1 59 ? 6.871 5.438 1.618 1 98.94 59 LEU B N 1
ATOM 1348 C CA . LEU B 1 59 ? 5.828 5.793 0.659 1 98.94 59 LEU B CA 1
ATOM 1349 C C . LEU B 1 59 ? 6.43 6.465 -0.57 1 98.94 59 LEU B C 1
ATOM 1351 O O . LEU B 1 59 ? 7.195 7.426 -0.446 1 98.94 59 LEU B O 1
ATOM 1355 N N . HIS B 1 60 ? 6.125 5.945 -1.699 1 98.88 60 HIS B N 1
ATOM 1356 C CA . HIS B 1 60 ? 6.57 6.492 -2.977 1 98.88 60 HIS B CA 1
ATOM 1357 C C . HIS B 1 60 ? 5.406 7.109 -3.744 1 98.88 60 HIS B C 1
ATOM 1359 O O . HIS B 1 60 ? 4.293 6.578 -3.727 1 98.88 60 HIS B O 1
ATOM 1365 N N . LEU B 1 61 ? 5.652 8.227 -4.348 1 98.75 61 LEU B N 1
ATOM 1366 C CA . LEU B 1 61 ? 4.715 8.852 -5.27 1 98.75 61 LEU B CA 1
ATOM 1367 C C . LEU B 1 61 ? 5.266 8.852 -6.691 1 98.75 61 LEU B C 1
ATOM 1369 O O . LEU B 1 61 ? 6.305 9.453 -6.957 1 98.75 61 LEU B O 1
ATOM 1373 N N . GLY B 1 62 ? 4.598 8.133 -7.523 1 98.25 62 GLY B N 1
ATOM 1374 C CA . GLY B 1 62 ? 4.934 8.141 -8.938 1 98.25 62 GLY B CA 1
ATOM 1375 C C . GLY B 1 62 ? 3.963 8.945 -9.781 1 98.25 62 GLY B C 1
ATOM 1376 O O . GLY B 1 62 ? 2.758 8.945 -9.523 1 98.25 62 GLY B O 1
ATOM 1377 N N . ILE B 1 63 ? 4.527 9.594 -10.797 1 98.19 63 ILE B N 1
ATOM 1378 C CA . ILE B 1 63 ? 3.715 10.461 -11.641 1 98.19 63 ILE B CA 1
ATOM 1379 C C . ILE B 1 63 ? 2.971 9.625 -12.68 1 98.19 63 ILE B C 1
ATOM 1381 O O . ILE B 1 63 ? 3.566 8.781 -13.344 1 98.19 63 ILE B O 1
ATOM 1385 N N . GLU B 1 64 ? 1.755 9.75 -12.719 1 97.5 64 GLU B N 1
ATOM 1386 C CA . GLU B 1 64 ? 0.869 9.07 -13.664 1 97.5 64 GLU B CA 1
ATOM 1387 C C . GLU B 1 64 ? 0.085 10.078 -14.5 1 97.5 64 GLU B C 1
ATOM 1389 O O . GLU B 1 64 ? -0.609 10.938 -13.961 1 97.5 64 GLU B O 1
ATOM 1394 N N . GLN B 1 65 ? 0.188 9.781 -15.852 1 94.81 65 GLN B N 1
ATOM 1395 C CA . GLN B 1 65 ? -0.643 10.578 -16.75 1 94.81 65 GLN B CA 1
ATOM 1396 C C . GLN B 1 65 ? -2.113 10.188 -16.625 1 94.81 65 GLN B C 1
ATOM 1398 O O . GLN B 1 65 ? -2.434 9.039 -16.312 1 94.81 65 GLN B O 1
ATOM 1403 N N . ASP B 1 66 ? -3.145 11.031 -16.812 1 94.06 66 ASP B N 1
ATOM 1404 C CA . ASP B 1 66 ? -4.574 10.773 -16.656 1 94.06 66 ASP B CA 1
ATOM 1405 C C . ASP B 1 66 ? -4.895 10.25 -15.258 1 94.06 66 ASP B C 1
ATOM 1407 O O . ASP B 1 66 ? -5.707 9.344 -15.102 1 94.06 66 ASP B O 1
ATOM 1411 N N . PHE B 1 67 ? -4.211 10.672 -14.383 1 96.94 67 PHE B N 1
ATOM 1412 C CA . PHE B 1 67 ? -4.289 10.32 -12.969 1 96.94 67 PHE B CA 1
ATOM 1413 C C . PHE B 1 67 ? -5.719 10.438 -12.461 1 96.94 67 PHE B C 1
ATOM 1415 O O . PHE B 1 67 ? -6.414 11.406 -12.766 1 96.94 67 PHE B O 1
ATOM 1422 N N . ARG B 1 68 ? -6.137 9.445 -11.719 1 95.44 68 ARG B N 1
ATOM 1423 C CA . ARG B 1 68 ? -7.312 9.469 -10.859 1 95.44 68 ARG B CA 1
ATOM 1424 C C . ARG B 1 68 ? -6.961 9.047 -9.438 1 95.44 68 ARG B C 1
ATOM 1426 O O . ARG B 1 68 ? -6.312 8.016 -9.234 1 95.44 68 ARG B O 1
ATOM 1433 N N . PRO B 1 69 ? -7.387 9.859 -8.508 1 96.25 69 PRO B N 1
ATOM 1434 C CA . PRO B 1 69 ? -7.039 9.5 -7.137 1 96.25 69 PRO B CA 1
ATOM 1435 C C . PRO B 1 69 ? -7.664 8.172 -6.695 1 96.25 69 PRO B C 1
ATOM 1437 O O . PRO B 1 69 ? -8.797 7.867 -7.074 1 96.25 69 PRO B O 1
ATOM 1440 N N . ALA B 1 70 ? -6.938 7.398 -5.969 1 94.94 70 ALA B N 1
ATOM 1441 C CA . ALA B 1 70 ? -7.473 6.176 -5.375 1 94.94 70 ALA B CA 1
ATOM 1442 C C . ALA B 1 70 ? -8.391 6.492 -4.195 1 94.94 70 ALA B C 1
ATOM 1444 O O . ALA B 1 70 ? -7.953 7.07 -3.199 1 94.94 70 ALA B O 1
ATOM 1445 N N . LYS B 1 71 ? -9.586 6.043 -4.277 1 94.06 71 LYS B N 1
ATOM 1446 C CA . LYS B 1 71 ? -10.539 6.336 -3.209 1 94.06 71 LYS B CA 1
ATOM 1447 C C . LYS B 1 71 ? -10.773 5.113 -2.326 1 94.06 71 LYS B C 1
ATOM 1449 O O . LYS B 1 71 ? -11.141 5.246 -1.157 1 94.06 71 LYS B O 1
ATOM 1454 N N . LYS B 1 72 ? -10.625 3.979 -2.863 1 96.25 72 LYS B N 1
ATOM 1455 C CA . LYS B 1 72 ? -10.766 2.736 -2.113 1 96.25 72 LYS B CA 1
ATOM 1456 C C . LYS B 1 72 ? -9.406 2.168 -1.717 1 96.25 72 LYS B C 1
ATOM 1458 O O . LYS B 1 72 ? -9.164 1.901 -0.539 1 96.25 72 LYS B O 1
ATOM 1463 N N . ALA B 1 73 ? -8.547 1.946 -2.691 1 98.31 73 ALA B N 1
ATOM 1464 C CA . ALA B 1 73 ? -7.199 1.468 -2.412 1 98.31 73 ALA B CA 1
ATOM 1465 C C . ALA B 1 73 ? -6.418 2.479 -1.573 1 98.31 73 ALA B C 1
ATOM 1467 O O . ALA B 1 73 ? -6.527 3.688 -1.79 1 98.31 73 ALA B O 1
ATOM 1468 N N . HIS B 1 74 ? -5.695 2.043 -0.566 1 98.88 74 HIS 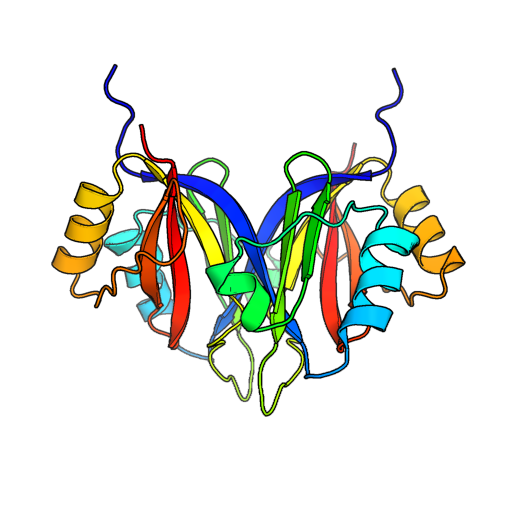B N 1
ATOM 1469 C CA . HIS B 1 74 ? -4.945 2.949 0.299 1 98.88 74 HIS B CA 1
ATOM 1470 C C . HIS B 1 74 ? -3.945 2.186 1.16 1 98.88 74 HIS B C 1
ATOM 1472 O O . HIS B 1 74 ? -4.129 0.996 1.426 1 98.88 74 HIS B O 1
ATOM 1478 N N . PRO B 1 75 ? -2.891 2.867 1.585 1 98.94 75 PRO B N 1
ATOM 1479 C CA . PRO B 1 75 ? -2.086 2.303 2.67 1 98.94 75 PRO B CA 1
ATOM 1480 C C . PRO B 1 75 ? -2.732 2.486 4.043 1 98.94 75 PRO B C 1
ATOM 1482 O O . PRO B 1 75 ? -3.324 3.533 4.312 1 98.94 75 PRO B O 1
ATOM 1485 N N . GLY B 1 76 ? -2.717 1.413 4.836 1 98.88 76 GLY B N 1
ATOM 1486 C CA . GLY B 1 76 ? -2.967 1.521 6.266 1 98.88 76 GLY B CA 1
ATOM 1487 C C . GLY B 1 76 ? -1.701 1.719 7.078 1 98.88 76 GLY B C 1
ATOM 1488 O O . GLY B 1 76 ? -0.864 0.818 7.164 1 98.88 76 GLY B O 1
ATOM 1489 N N . LEU B 1 77 ? -1.632 2.865 7.68 1 98.94 77 LEU B N 1
ATOM 1490 C CA . LEU B 1 77 ? -0.408 3.248 8.375 1 98.94 77 LEU B CA 1
ATOM 1491 C C . LEU B 1 77 ? -0.598 3.182 9.883 1 98.94 77 LEU B C 1
ATOM 1493 O O . LEU B 1 77 ? -1.464 3.865 10.438 1 98.94 77 LEU B O 1
ATOM 1497 N N . ARG B 1 78 ? 0.206 2.357 10.484 1 98.62 78 ARG B N 1
ATOM 1498 C CA . ARG B 1 78 ? 0.186 2.279 11.945 1 98.62 78 ARG B CA 1
ATOM 1499 C C . ARG B 1 78 ? 0.858 3.498 12.562 1 98.62 78 ARG B C 1
ATOM 1501 O O . ARG B 1 78 ? 1.941 3.902 12.141 1 98.62 78 ARG B O 1
ATOM 1508 N N . VAL B 1 79 ? 0.207 4.027 13.586 1 98.38 79 VAL B N 1
ATOM 1509 C CA . VAL B 1 79 ? 0.7 5.242 14.227 1 98.38 79 VAL B CA 1
ATOM 1510 C C . VAL B 1 79 ? 0.827 5.016 15.734 1 98.38 79 VAL B C 1
ATOM 1512 O O . VAL B 1 79 ? 0.039 4.273 16.328 1 98.38 79 VAL B O 1
ATOM 1515 N N . THR B 1 80 ? 1.814 5.562 16.328 1 98.06 80 THR B N 1
ATOM 1516 C CA . THR B 1 80 ? 1.876 5.758 17.766 1 98.06 80 THR B CA 1
ATOM 1517 C C . THR B 1 80 ? 1.412 7.16 18.141 1 98.06 80 THR B C 1
ATOM 1519 O O . THR B 1 80 ? 1.847 8.148 17.547 1 98.06 80 THR B O 1
ATOM 1522 N N . GLY B 1 81 ? 0.556 7.273 19.125 1 98.06 81 GLY B N 1
ATOM 1523 C CA . GLY B 1 81 ? 0.032 8.57 19.5 1 98.06 81 GLY B CA 1
ATOM 1524 C C . GLY B 1 81 ? -0.918 9.156 18.484 1 98.06 81 GLY B C 1
ATOM 1525 O O . GLY B 1 81 ? -0.722 10.281 18.016 1 98.06 81 GLY B O 1
ATOM 1526 N N . ILE B 1 82 ? -1.96 8.344 18.219 1 98.38 82 ILE B N 1
ATOM 1527 C CA . ILE B 1 82 ? -2.793 8.617 17.062 1 98.38 82 ILE B CA 1
ATOM 1528 C C . ILE B 1 82 ? -3.582 9.906 17.281 1 98.38 82 ILE B C 1
ATOM 1530 O O . ILE B 1 82 ? -3.844 10.656 16.328 1 98.38 82 ILE B O 1
ATOM 1534 N N . VAL B 1 83 ? -3.977 10.219 18.469 1 98.19 83 VAL B N 1
ATOM 1535 C CA . VAL B 1 83 ? -4.746 11.43 18.734 1 98.19 83 VAL B CA 1
ATOM 1536 C C . VAL B 1 83 ? -3.875 12.656 18.469 1 98.19 83 VAL B C 1
ATOM 1538 O O . VAL B 1 83 ? -4.297 13.586 17.781 1 98.19 83 VAL B O 1
ATOM 1541 N N . GLU B 1 84 ? -2.688 12.633 18.984 1 98.31 84 GLU B N 1
ATOM 1542 C CA . GLU B 1 84 ? -1.75 13.727 18.75 1 98.31 84 GLU B CA 1
ATOM 1543 C C . GLU B 1 84 ? -1.371 13.82 17.281 1 98.31 84 GLU B C 1
ATOM 1545 O O . GLU B 1 84 ? -1.176 14.922 16.766 1 98.31 84 GLU B O 1
ATOM 1550 N N . TYR B 1 85 ? -1.203 12.672 16.672 1 98.56 85 TYR B N 1
ATOM 1551 C CA . TYR B 1 85 ? -0.859 12.648 15.258 1 98.56 85 TYR B CA 1
ATOM 1552 C C . TYR B 1 85 ? -1.965 13.273 14.414 1 98.56 85 TYR B C 1
ATOM 1554 O O . TYR B 1 85 ? -1.69 14.023 13.484 1 98.56 85 TYR B O 1
ATOM 1562 N N . ALA B 1 86 ? -3.191 12.953 14.727 1 98.5 86 ALA B N 1
ATOM 1563 C CA . ALA B 1 86 ? -4.34 13.562 14.055 1 98.5 86 ALA B CA 1
ATOM 1564 C C . ALA B 1 86 ? -4.355 15.07 14.266 1 98.5 86 ALA B C 1
ATOM 1566 O O . ALA B 1 86 ? -4.633 15.828 13.336 1 98.5 86 ALA B O 1
ATOM 1567 N N . ALA B 1 87 ? -4.086 15.477 15.445 1 98.19 87 ALA B N 1
ATOM 1568 C CA . ALA B 1 87 ? -4.031 16.906 15.742 1 98.19 87 ALA B CA 1
ATOM 1569 C C . ALA B 1 87 ? -2.967 17.609 14.906 1 98.19 87 ALA B C 1
ATOM 1571 O O . ALA B 1 87 ? -3.176 18.719 14.438 1 98.19 87 ALA B O 1
ATOM 1572 N N . ARG B 1 88 ? -1.879 16.984 14.797 1 97.62 88 ARG B N 1
ATOM 1573 C CA . ARG B 1 88 ? -0.817 17.516 13.945 1 97.62 88 ARG B CA 1
ATOM 1574 C C . ARG B 1 88 ? -1.304 17.719 12.516 1 97.62 88 ARG B C 1
ATOM 1576 O O . ARG B 1 88 ? -1.058 18.766 11.906 1 97.62 88 ARG B O 1
ATOM 1583 N N . LEU B 1 89 ? -1.935 16.656 11.945 1 98.38 89 LEU B N 1
ATOM 1584 C CA . LEU B 1 89 ? -2.473 16.781 10.602 1 98.38 89 LEU B CA 1
ATOM 1585 C C . LEU B 1 89 ? -3.457 17.938 10.508 1 98.38 89 LEU B C 1
ATOM 1587 O O . LEU B 1 89 ? -3.4 18.734 9.562 1 98.38 89 LEU B O 1
ATOM 1591 N N . GLY B 1 90 ? -4.309 18 11.492 1 98.19 90 GLY B N 1
ATOM 1592 C CA . GLY B 1 90 ? -5.254 19.109 11.531 1 98.19 90 GLY B CA 1
ATOM 1593 C C . GLY B 1 90 ? -4.578 20.469 11.562 1 98.19 90 GLY B C 1
ATOM 1594 O O . GLY B 1 90 ? -5.016 21.406 10.891 1 98.19 90 GLY B O 1
ATOM 1595 N N . ALA B 1 91 ? -3.574 20.641 12.312 1 97.94 91 ALA B N 1
ATOM 1596 C CA . ALA B 1 91 ? -2.84 21.891 12.453 1 97.94 91 ALA B CA 1
ATOM 1597 C C . ALA B 1 91 ? -2.186 22.297 11.133 1 97.94 91 ALA B C 1
ATOM 1599 O O . ALA B 1 91 ? -1.904 23.484 10.906 1 97.94 91 ALA B O 1
ATOM 1600 N N . HIS B 1 92 ? -1.994 21.359 10.273 1 97.88 92 HIS B N 1
ATOM 1601 C CA . HIS B 1 92 ? -1.433 21.609 8.953 1 97.88 92 HIS B CA 1
ATOM 1602 C C . HIS B 1 92 ? -2.533 21.812 7.918 1 97.88 92 HIS B C 1
ATOM 1604 O O . HIS B 1 92 ? -2.26 21.844 6.715 1 97.88 92 HIS B O 1
ATOM 1610 N N . GLY B 1 93 ? -3.773 21.781 8.398 1 97.94 93 GLY B N 1
ATOM 1611 C CA . GLY B 1 93 ? -4.895 22.078 7.52 1 97.94 93 GLY B CA 1
ATOM 1612 C C . GLY B 1 93 ? -5.441 20.844 6.828 1 97.94 93 GLY B C 1
ATOM 1613 O O . GLY B 1 93 ? -6.199 20.953 5.859 1 97.94 93 GLY B O 1
ATOM 1614 N N . VAL B 1 94 ? -5.043 19.703 7.246 1 98.44 94 VAL B N 1
ATOM 1615 C CA . VAL B 1 94 ? -5.512 18.453 6.648 1 98.44 94 VAL B CA 1
ATOM 1616 C C . VAL B 1 94 ? -6.848 18.047 7.266 1 98.44 94 VAL B C 1
ATOM 1618 O O . VAL B 1 94 ? -6.984 18 8.492 1 98.44 94 VAL B O 1
ATOM 1621 N N . GLU B 1 95 ? -7.824 17.812 6.41 1 98.25 95 GLU B N 1
ATOM 1622 C CA . GLU B 1 95 ? -9.109 17.297 6.891 1 98.25 95 GLU B CA 1
ATOM 1623 C C . GLU B 1 95 ? -8.984 15.836 7.324 1 98.25 95 GLU B C 1
ATOM 1625 O O . GLU B 1 95 ? -8.453 15.008 6.59 1 98.25 95 GLU B O 1
ATOM 1630 N N . ILE B 1 96 ? -9.508 15.594 8.5 1 98 96 ILE B N 1
ATOM 1631 C CA . ILE B 1 96 ? -9.422 14.266 9.102 1 98 96 ILE B CA 1
ATOM 1632 C C . ILE B 1 96 ? -10.828 13.711 9.328 1 98 96 ILE B C 1
ATOM 1634 O O . ILE B 1 96 ? -11.734 14.438 9.742 1 98 96 ILE B O 1
ATOM 1638 N N . THR B 1 97 ? -10.992 12.406 9.047 1 98.44 97 THR B N 1
ATOM 1639 C CA . THR B 1 97 ? -12.258 11.727 9.281 1 98.44 97 THR B CA 1
ATOM 1640 C C . THR B 1 97 ? -12.062 10.5 10.164 1 98.44 97 THR B C 1
ATOM 1642 O O . THR B 1 97 ? -11.547 9.477 9.711 1 98.44 97 THR B O 1
ATOM 1645 N N . TRP B 1 98 ? -12.5 10.602 11.414 1 98.19 98 TRP B N 1
ATOM 1646 C CA . TRP B 1 98 ? -12.422 9.461 12.32 1 98.19 98 TRP B CA 1
ATOM 1647 C C . TRP B 1 98 ? -13.414 8.375 11.914 1 98.19 98 TRP B C 1
ATOM 1649 O O . TRP B 1 98 ? -14.516 8.672 11.453 1 98.19 98 TRP B O 1
ATOM 1659 N N . ASP B 1 99 ? -13 7.137 12.039 1 96 99 ASP B N 1
ATOM 1660 C CA . ASP B 1 99 ? -13.82 5.98 11.711 1 96 99 ASP B CA 1
ATOM 1661 C C . ASP B 1 99 ? -13.766 4.93 12.82 1 96 99 ASP B C 1
ATOM 1663 O O . ASP B 1 99 ? -12.688 4.445 13.172 1 96 99 ASP B O 1
ATOM 1667 N N . GLY B 1 100 ? -14.898 4.504 13.367 1 92.81 100 GLY B N 1
ATOM 1668 C CA . GLY B 1 100 ? -14.961 3.582 14.492 1 92.81 100 GLY B CA 1
ATOM 1669 C C . GLY B 1 100 ? -15.305 2.162 14.078 1 92.81 100 GLY B C 1
ATOM 1670 O O . GLY B 1 100 ? -15.578 1.314 14.93 1 92.81 100 GLY B O 1
ATOM 1671 N N . ASP B 1 101 ? -15.312 1.833 12.82 1 89.12 101 ASP B N 1
ATOM 1672 C CA . ASP B 1 101 ? -15.836 0.564 12.32 1 89.12 101 ASP B CA 1
ATOM 1673 C C . ASP B 1 101 ? -14.789 -0.542 12.438 1 89.12 101 ASP B C 1
ATOM 1675 O O . ASP B 1 101 ? -14.969 -1.635 11.891 1 89.12 101 ASP B O 1
ATOM 1679 N N . LEU B 1 102 ? -13.68 -0.335 13.055 1 92.25 102 LEU B N 1
ATOM 1680 C CA . LEU B 1 102 ? -12.656 -1.357 13.242 1 92.25 102 LEU B CA 1
ATOM 1681 C C . LEU B 1 102 ? -12.414 -1.625 14.727 1 92.25 102 LEU B C 1
ATOM 1683 O O . LEU B 1 102 ? -11.562 -0.99 15.352 1 92.25 102 LEU B O 1
ATOM 1687 N N . PRO B 1 103 ? -13.07 -2.641 15.203 1 90.5 103 PRO B N 1
ATOM 1688 C CA . PRO B 1 103 ? -12.922 -2.926 16.641 1 90.5 103 PRO B CA 1
ATOM 1689 C C . PRO B 1 103 ? -11.469 -3.164 17.031 1 90.5 103 PRO B C 1
ATOM 1691 O O . PRO B 1 103 ? -10.711 -3.789 16.297 1 90.5 103 PRO B O 1
ATOM 1694 N N . GLY B 1 104 ? -11.094 -2.578 18.188 1 94.69 104 GLY B N 1
ATOM 1695 C CA . GLY B 1 104 ? -9.766 -2.805 18.734 1 94.69 104 GLY B CA 1
ATOM 1696 C C . GLY B 1 104 ? -8.742 -1.808 18.234 1 94.69 104 GLY B C 1
ATOM 1697 O O . GLY B 1 104 ? -7.57 -1.872 18.609 1 94.69 104 GLY B O 1
ATOM 1698 N N . HIS B 1 105 ? -9.195 -0.933 17.375 1 96.75 105 HIS B N 1
ATOM 1699 C CA . HIS B 1 105 ? -8.305 0.108 16.875 1 96.75 105 HIS B CA 1
ATOM 1700 C C . HIS B 1 105 ? -8.984 1.474 16.906 1 96.75 105 HIS B C 1
ATOM 1702 O O . HIS B 1 105 ? -10.211 1.565 16.781 1 96.75 105 HIS B O 1
ATOM 1708 N N . ARG B 1 106 ? -8.211 2.51 17.125 1 97.31 106 ARG B N 1
ATOM 1709 C CA . ARG B 1 106 ? -8.57 3.852 16.688 1 97.31 106 ARG B CA 1
ATOM 1710 C C . ARG B 1 106 ? -8.062 4.109 15.266 1 97.31 106 ARG B C 1
ATOM 1712 O O . ARG B 1 106 ? -6.934 3.748 14.938 1 97.31 106 ARG B O 1
ATOM 1719 N N . ARG B 1 107 ? -8.898 4.691 14.523 1 98.31 107 ARG B N 1
ATOM 1720 C CA . ARG B 1 107 ? -8.5 4.855 13.133 1 98.31 107 ARG B CA 1
ATOM 1721 C C . ARG B 1 107 ? -9.125 6.109 12.523 1 98.31 107 ARG B C 1
ATOM 1723 O O . ARG B 1 107 ? -10.242 6.488 12.883 1 98.31 107 ARG B O 1
ATOM 1730 N N . PHE B 1 108 ? -8.414 6.75 11.633 1 98.69 108 PHE B N 1
ATOM 1731 C CA . PHE B 1 108 ? -8.977 7.836 10.844 1 98.69 108 PHE B CA 1
ATOM 1732 C C . PHE B 1 108 ? -8.422 7.824 9.43 1 98.69 108 PHE B C 1
ATOM 1734 O O . PHE B 1 108 ? -7.457 7.105 9.141 1 98.69 108 PHE B O 1
ATOM 1741 N N . TYR B 1 109 ? -9.102 8.555 8.594 1 98.75 109 TYR B N 1
ATOM 1742 C CA . TYR B 1 109 ? -8.695 8.719 7.203 1 98.75 109 TYR B CA 1
ATOM 1743 C C . TYR B 1 109 ? -8.352 10.172 6.895 1 98.75 109 TYR B C 1
ATOM 1745 O O . TYR B 1 109 ? -8.859 11.086 7.547 1 98.75 109 TYR B O 1
ATOM 1753 N N . ALA B 1 110 ? -7.547 10.359 5.949 1 98.75 110 ALA B N 1
ATOM 1754 C CA . ALA B 1 110 ? -7.234 11.648 5.328 1 98.75 110 ALA B CA 1
ATOM 1755 C C . ALA B 1 110 ? -6.902 11.477 3.85 1 98.75 110 ALA B C 1
ATOM 1757 O O . ALA B 1 110 ? -6.773 10.352 3.363 1 98.75 110 ALA B O 1
ATOM 1758 N N . GLN B 1 111 ? -6.859 12.578 3.166 1 98.75 111 GLN B N 1
ATOM 1759 C CA . GLN B 1 111 ? -6.43 12.57 1.771 1 98.75 111 GLN B CA 1
ATOM 1760 C C . GLN B 1 111 ? -5.141 13.367 1.592 1 98.75 111 GLN B C 1
ATOM 1762 O O . GLN B 1 111 ? -4.965 14.43 2.203 1 98.75 111 GLN B O 1
ATOM 1767 N N . ASP B 1 112 ? -4.258 12.828 0.788 1 98.75 112 ASP B N 1
ATOM 1768 C CA . ASP B 1 112 ? -3.105 13.656 0.445 1 98.75 112 ASP B CA 1
ATOM 1769 C C . ASP B 1 112 ? -3.475 14.703 -0.601 1 98.75 112 ASP B C 1
ATOM 1771 O O . ASP B 1 112 ? -4.617 14.75 -1.063 1 98.75 112 ASP B O 1
ATOM 1775 N N . PRO B 1 113 ? -2.541 15.578 -0.984 1 98.5 113 PRO B N 1
ATOM 1776 C CA . PRO B 1 113 ? -2.867 16.688 -1.877 1 98.5 113 PRO B CA 1
ATOM 1777 C C . PRO B 1 113 ? -3.342 16.234 -3.252 1 98.5 113 PRO B C 1
ATOM 1779 O O . PRO B 1 113 ? -3.994 16.984 -3.975 1 98.5 113 PRO B O 1
ATOM 1782 N N . ALA B 1 114 ? -2.975 15.062 -3.699 1 98.56 114 ALA B N 1
ATOM 1783 C CA . ALA B 1 114 ? -3.408 14.531 -4.988 1 98.56 114 ALA B CA 1
ATOM 1784 C C . ALA B 1 114 ? -4.789 13.891 -4.879 1 98.56 114 ALA B C 1
ATOM 1786 O O . ALA B 1 114 ? -5.379 13.5 -5.891 1 98.56 114 ALA B O 1
ATOM 1787 N N . GLY B 1 115 ? -5.309 13.734 -3.633 1 98.44 115 GLY B N 1
ATOM 1788 C CA . GLY B 1 115 ? -6.629 13.156 -3.424 1 98.44 115 GLY B CA 1
ATOM 1789 C C . GLY B 1 115 ? -6.586 11.688 -3.061 1 98.44 115 GLY B C 1
ATOM 1790 O O . GLY B 1 115 ? -7.629 11.047 -2.914 1 98.44 115 GLY B O 1
ATOM 1791 N N . ASN B 1 116 ? -5.43 11.086 -2.955 1 98.69 116 ASN B N 1
ATOM 1792 C CA . ASN B 1 116 ? -5.32 9.695 -2.533 1 98.69 116 ASN B CA 1
ATOM 1793 C C . ASN B 1 116 ? -5.777 9.508 -1.09 1 98.69 116 ASN B C 1
ATOM 1795 O O . ASN B 1 116 ? -5.441 10.312 -0.219 1 98.69 116 ASN B O 1
ATOM 1799 N N . ARG B 1 117 ? -6.477 8.438 -0.829 1 98.69 117 ARG B N 1
ATOM 1800 C CA . ARG B 1 117 ? -6.895 8.102 0.529 1 98.69 117 ARG B CA 1
ATOM 1801 C C . ARG B 1 117 ? -5.738 7.508 1.325 1 98.69 117 ARG B C 1
ATOM 1803 O O . ARG B 1 117 ? -4.992 6.672 0.812 1 98.69 117 ARG B O 1
ATOM 1810 N N . LEU B 1 118 ? -5.559 7.93 2.514 1 98.88 118 LEU B N 1
ATOM 1811 C CA . LEU B 1 118 ? -4.664 7.359 3.514 1 98.88 118 LEU B CA 1
ATOM 1812 C C . LEU B 1 118 ? -5.434 6.953 4.766 1 98.88 118 LEU B C 1
ATOM 1814 O O . LEU B 1 118 ? -6.34 7.672 5.199 1 98.88 118 LEU B O 1
ATOM 1818 N N . GLU B 1 119 ? -5.074 5.84 5.27 1 98.94 119 GLU B N 1
ATOM 1819 C CA . GLU B 1 119 ? -5.633 5.375 6.535 1 98.94 119 GLU B CA 1
ATOM 1820 C C . GLU B 1 119 ? -4.57 5.363 7.633 1 98.94 119 GLU B C 1
ATOM 1822 O O . GLU B 1 119 ? -3.443 4.922 7.406 1 98.94 119 GLU B O 1
ATOM 1827 N N . PHE B 1 120 ? -4.949 5.879 8.773 1 98.88 120 PHE B N 1
ATOM 1828 C CA . PHE B 1 120 ? -4.109 5.855 9.961 1 98.88 120 PHE B CA 1
ATOM 1829 C C . PHE B 1 120 ? -4.797 5.098 11.094 1 98.88 120 PHE B C 1
ATOM 1831 O O . PHE B 1 120 ? -5.98 5.312 11.359 1 98.88 120 PHE B O 1
ATOM 1838 N N . LEU B 1 121 ? -4.008 4.195 11.75 1 98.75 121 LEU B N 1
ATOM 1839 C CA . LEU B 1 121 ? -4.664 3.406 12.789 1 98.75 121 LEU B CA 1
ATOM 1840 C C . LEU B 1 121 ? -3.691 3.074 13.914 1 98.75 121 LEU B C 1
ATOM 1842 O O . LEU B 1 121 ? -2.479 3.027 13.695 1 98.75 121 LEU B O 1
ATOM 1846 N N . GLU B 1 122 ? -4.207 2.877 15.055 1 98.5 122 GLU B N 1
ATOM 1847 C CA . GLU B 1 122 ? -3.496 2.484 16.266 1 98.5 122 GLU B CA 1
ATOM 1848 C C . GLU B 1 122 ? -4.312 1.489 17.094 1 98.5 122 GLU B C 1
ATOM 1850 O O . GLU B 1 122 ? -5.48 1.741 17.391 1 98.5 122 GLU B O 1
ATOM 1855 N N . PRO B 1 123 ? -3.717 0.281 17.344 1 96.5 123 PRO B N 1
ATOM 1856 C CA . PRO B 1 123 ? -4.453 -0.63 18.219 1 96.5 123 PRO B CA 1
ATOM 1857 C C . PRO B 1 123 ? -4.797 0.001 19.578 1 96.5 123 PRO B C 1
ATOM 1859 O O . PRO B 1 123 ? -4.016 0.789 20.109 1 96.5 123 PRO B O 1
ATOM 1862 N N . ASP B 1 124 ? -5.91 -0.351 20.047 1 91.25 124 ASP B N 1
ATOM 1863 C CA . ASP B 1 124 ? -6.293 0.096 21.375 1 91.25 124 ASP B CA 1
ATOM 1864 C C . ASP B 1 124 ? -5.359 -0.481 22.438 1 91.25 124 ASP B C 1
ATOM 1866 O O . ASP B 1 124 ? -4.871 -1.604 22.297 1 91.25 124 ASP B O 1
ATOM 1870 N N . ALA B 1 125 ? -4.918 0.465 23.469 1 73.81 125 ALA B N 1
ATOM 1871 C CA . ALA B 1 125 ? -4.082 -0.03 24.547 1 73.81 125 ALA B CA 1
ATOM 1872 C C . ALA B 1 125 ? -4.738 -1.215 25.25 1 73.81 125 ALA B C 1
ATOM 1874 O O . ALA B 1 125 ? -5.965 -1.307 25.312 1 73.81 125 ALA B O 1
#